Protein AF-A0AA37HZY3-F1 (afdb_monomer_lite)

Radius of gyration: 32.14 Å; chains: 1; bounding box: 74×71×84 Å

Organism: Xylanibacter ruminicola (NCBI:txid839)

InterPro domains:
  IPR011250 Outer membrane protein/outer membrane enzyme PagP, beta-barrel [SSF56925] (200-300)
  IPR032531 Protein of unknown function DUF4956 [PF16316] (21-203)

Structure (mmCIF, N/CA/C/O backbone):
data_AF-A0AA37HZY3-F1
#
_entry.id   AF-A0AA37HZY3-F1
#
loop_
_atom_site.group_PDB
_atom_site.id
_atom_site.type_symbol
_atom_site.label_atom_id
_atom_site.label_alt_id
_atom_site.label_comp_id
_atom_site.label_asym_id
_atom_site.label_entity_id
_atom_site.label_seq_id
_atom_site.pdbx_PDB_ins_code
_atom_site.Cartn_x
_atom_site.Cartn_y
_atom_site.Cartn_z
_atom_site.occupancy
_atom_site.B_iso_or_equiv
_atom_site.auth_seq_id
_atom_site.auth_comp_id
_atom_site.auth_asym_id
_atom_site.auth_atom_id
_atom_site.pdbx_PDB_model_num
ATOM 1 N N . MET A 1 1 ? 13.386 16.413 -39.314 1.00 50.47 1 MET A N 1
ATOM 2 C CA . MET A 1 1 ? 12.525 15.677 -38.355 1.00 50.47 1 MET A CA 1
ATOM 3 C C . MET A 1 1 ? 13.268 14.494 -37.703 1.00 50.47 1 MET A C 1
ATOM 5 O O . MET A 1 1 ? 12.618 13.625 -37.144 1.00 50.47 1 MET A O 1
ATOM 9 N N . GLN A 1 2 ? 14.612 14.456 -37.753 1.00 49.81 2 GLN A N 1
ATOM 10 C CA . GLN A 1 2 ? 15.445 13.393 -37.159 1.00 49.81 2 GLN A CA 1
ATOM 11 C C . GLN A 1 2 ? 16.100 13.798 -35.819 1.00 49.81 2 GLN A C 1
ATOM 13 O O . GLN A 1 2 ? 16.696 12.948 -35.179 1.00 49.81 2 GLN A O 1
ATOM 18 N N . ASP A 1 3 ? 15.903 15.036 -35.341 1.00 53.28 3 ASP A N 1
ATOM 19 C CA . ASP A 1 3 ? 16.517 15.550 -34.097 1.00 53.28 3 ASP A CA 1
ATOM 20 C C . ASP A 1 3 ? 15.555 15.634 -32.894 1.00 53.28 3 ASP A C 1
ATOM 22 O O . ASP A 1 3 ? 15.841 16.313 -31.912 1.00 53.28 3 ASP A O 1
ATOM 26 N N . ILE A 1 4 ? 14.383 14.988 -32.954 1.00 64.75 4 ILE A N 1
ATOM 27 C CA . ILE A 1 4 ? 13.398 15.035 -31.850 1.00 64.75 4 ILE A CA 1
ATOM 28 C C . ILE A 1 4 ? 13.642 13.913 -30.822 1.00 64.75 4 ILE A C 1
ATOM 30 O O . ILE A 1 4 ? 13.326 14.079 -29.647 1.00 64.75 4 ILE A O 1
ATOM 34 N N . PHE A 1 5 ? 14.237 12.788 -31.233 1.00 60.97 5 PHE A N 1
ATOM 35 C CA . PHE A 1 5 ? 14.472 11.625 -30.371 1.00 60.97 5 PHE A CA 1
ATOM 36 C C . PHE A 1 5 ? 15.946 11.222 -30.393 1.00 60.97 5 PHE A C 1
ATOM 38 O O . PHE A 1 5 ? 16.569 11.197 -31.451 1.00 60.97 5 PHE A O 1
ATOM 45 N N . SER A 1 6 ? 16.510 10.902 -29.224 1.00 64.19 6 SER A N 1
ATOM 46 C CA . SER A 1 6 ? 17.898 10.444 -29.124 1.00 64.19 6 SER A CA 1
ATOM 47 C C . SER A 1 6 ? 18.065 9.066 -29.776 1.00 64.19 6 SER A C 1
ATOM 49 O O . SER A 1 6 ? 17.166 8.227 -29.718 1.00 64.19 6 SER A O 1
ATOM 51 N N . ASN A 1 7 ? 19.247 8.792 -30.338 1.00 60.19 7 ASN A N 1
ATOM 52 C CA . ASN A 1 7 ? 19.568 7.505 -30.976 1.00 60.19 7 ASN A CA 1
ATOM 53 C C . ASN A 1 7 ? 19.460 6.286 -30.026 1.00 60.19 7 ASN A C 1
ATOM 55 O O . ASN A 1 7 ? 19.464 5.152 -30.493 1.00 60.19 7 ASN A O 1
ATOM 59 N N . GLY A 1 8 ? 19.330 6.503 -28.710 1.00 70.00 8 GLY A N 1
ATOM 60 C CA . GLY A 1 8 ? 19.092 5.464 -27.697 1.00 70.00 8 GLY A CA 1
ATOM 61 C C . GLY A 1 8 ? 17.630 5.307 -27.256 1.00 70.00 8 GLY A C 1
ATOM 62 O O . GLY A 1 8 ? 17.310 4.356 -26.549 1.00 70.00 8 GLY A O 1
ATOM 63 N N . PHE A 1 9 ? 16.724 6.196 -27.682 1.00 78.31 9 PHE A N 1
ATOM 64 C CA . PHE A 1 9 ? 15.327 6.189 -27.233 1.00 78.31 9 PHE A CA 1
ATOM 65 C C . PHE A 1 9 ? 14.561 4.932 -27.675 1.00 78.31 9 PHE A C 1
ATOM 67 O O . PHE A 1 9 ? 13.690 4.449 -26.954 1.00 78.31 9 PHE A O 1
ATOM 74 N N . GLY A 1 10 ? 14.910 4.365 -28.836 1.00 80.25 10 GLY A N 1
ATOM 75 C CA . GLY A 1 10 ? 14.310 3.121 -29.329 1.00 80.25 10 GLY A CA 1
ATOM 76 C C . GLY A 1 10 ? 14.609 1.908 -28.440 1.00 80.25 10 GLY A C 1
ATOM 77 O O . GLY A 1 10 ? 13.715 1.108 -28.173 1.00 80.25 10 GLY A O 1
ATOM 78 N N . ASP A 1 11 ? 15.836 1.801 -27.925 1.00 79.81 11 ASP A N 1
ATOM 79 C CA . ASP A 1 11 ? 16.241 0.732 -27.001 1.00 79.81 11 ASP A CA 1
ATOM 80 C C . ASP A 1 11 ? 15.535 0.883 -25.642 1.00 79.81 11 ASP A C 1
ATOM 82 O O . ASP A 1 11 ? 15.025 -0.085 -25.079 1.00 79.81 11 ASP A O 1
ATOM 86 N N . THR A 1 12 ? 15.382 2.119 -25.158 1.00 84.31 12 THR A N 1
ATOM 87 C CA . THR A 1 12 ? 14.559 2.417 -23.976 1.00 84.31 12 THR A CA 1
ATOM 88 C C . THR A 1 12 ? 13.097 2.011 -24.182 1.00 84.31 12 THR A C 1
ATOM 90 O O . THR A 1 12 ? 12.522 1.338 -23.332 1.00 84.31 12 THR A O 1
ATOM 93 N N . LEU A 1 13 ? 12.488 2.357 -25.319 1.00 87.38 13 LEU A N 1
ATOM 94 C CA . LEU A 1 13 ? 11.106 1.975 -25.635 1.00 87.38 13 LEU A CA 1
ATOM 95 C C . LEU A 1 13 ? 10.916 0.457 -25.696 1.00 87.38 13 LEU A C 1
ATOM 97 O O . LEU A 1 13 ? 9.903 -0.051 -25.214 1.00 87.38 13 LEU A O 1
ATOM 101 N N . LEU A 1 14 ? 11.890 -0.273 -26.243 1.00 87.44 14 LEU A N 1
ATOM 102 C CA . LEU A 1 14 ? 11.867 -1.733 -26.251 1.00 87.44 14 LEU A CA 1
ATOM 103 C C . LEU A 1 14 ? 11.898 -2.294 -24.821 1.00 87.44 14 LEU A C 1
ATOM 105 O O . LEU A 1 14 ? 11.070 -3.133 -24.468 1.00 87.44 14 LEU A O 1
ATOM 109 N N . ARG A 1 15 ? 12.799 -1.797 -23.968 1.00 88.06 15 ARG A N 1
ATOM 110 C CA . ARG A 1 15 ? 12.897 -2.209 -22.553 1.00 88.06 15 ARG A CA 1
ATOM 111 C C . ARG A 1 15 ? 11.645 -1.863 -21.762 1.00 88.06 15 ARG A C 1
ATOM 113 O O . ARG A 1 15 ? 11.226 -2.658 -20.922 1.00 88.06 15 ARG A O 1
ATOM 120 N N . PHE A 1 16 ? 11.050 -0.707 -22.044 1.00 92.50 16 PHE A N 1
ATOM 121 C CA . PHE A 1 16 ? 9.771 -0.285 -21.490 1.00 92.50 16 PHE A CA 1
ATOM 122 C C . PHE A 1 16 ? 8.653 -1.251 -21.886 1.00 92.50 16 PHE A C 1
ATOM 124 O O . PHE A 1 16 ? 7.914 -1.711 -21.021 1.00 92.50 16 PHE A O 1
ATOM 131 N N . ALA A 1 17 ? 8.559 -1.617 -23.167 1.00 92.62 17 ALA A N 1
ATOM 132 C CA . ALA A 1 17 ? 7.562 -2.572 -23.638 1.00 92.62 17 ALA A CA 1
ATOM 133 C C . ALA A 1 17 ? 7.718 -3.937 -22.949 1.00 92.62 17 ALA A C 1
ATOM 135 O O . ALA A 1 17 ? 6.730 -4.496 -22.479 1.00 92.62 17 ALA A O 1
ATOM 136 N N . ILE A 1 18 ? 8.952 -4.437 -22.814 1.00 91.94 18 ILE A N 1
ATOM 137 C CA . ILE A 1 18 ? 9.231 -5.686 -22.087 1.00 91.94 18 ILE A CA 1
ATOM 138 C C . ILE A 1 18 ? 8.844 -5.545 -20.608 1.00 91.94 18 ILE A C 1
ATOM 140 O O . ILE A 1 18 ? 8.129 -6.397 -20.092 1.00 91.94 18 ILE A O 1
ATOM 144 N N . CYS A 1 19 ? 9.231 -4.450 -19.947 1.00 94.12 19 CYS A N 1
ATOM 145 C CA . CYS A 1 19 ? 8.887 -4.175 -18.548 1.00 94.12 19 CYS A CA 1
ATOM 146 C C . CYS A 1 19 ? 7.369 -4.191 -18.325 1.00 94.12 19 CYS A C 1
ATOM 148 O O . CYS A 1 19 ? 6.870 -4.839 -17.406 1.00 94.12 19 CYS A O 1
ATOM 150 N N . VAL A 1 20 ? 6.619 -3.489 -19.178 1.00 95.12 20 VAL A N 1
ATOM 151 C CA . VAL A 1 20 ? 5.155 -3.433 -19.104 1.00 95.12 20 VAL A CA 1
ATOM 152 C C . VAL A 1 20 ? 4.549 -4.810 -19.351 1.00 95.12 20 VAL A C 1
ATOM 154 O O . VAL A 1 20 ? 3.643 -5.191 -18.619 1.00 95.12 20 VAL A O 1
ATOM 157 N N . LEU A 1 21 ? 5.050 -5.575 -20.325 1.00 94.94 21 LEU A N 1
ATOM 158 C CA . LEU A 1 21 ? 4.571 -6.931 -20.604 1.00 94.94 21 LEU A CA 1
ATOM 159 C C . LEU A 1 21 ? 4.821 -7.889 -19.436 1.00 94.94 21 LEU A C 1
ATOM 161 O O . LEU A 1 21 ? 3.929 -8.656 -19.076 1.00 94.94 21 LEU A O 1
ATOM 165 N N . VAL A 1 22 ? 6.003 -7.837 -18.824 1.00 94.12 22 VAL A N 1
ATOM 166 C CA . VAL A 1 22 ? 6.360 -8.694 -17.687 1.00 94.12 22 VAL A CA 1
ATOM 167 C C . VAL A 1 22 ? 5.557 -8.315 -16.450 1.00 94.12 22 VAL A C 1
ATOM 169 O O . VAL A 1 22 ? 4.946 -9.185 -15.832 1.00 94.12 22 VAL A O 1
ATOM 172 N N . ASN A 1 23 ? 5.474 -7.026 -16.115 1.00 94.38 23 ASN A N 1
ATOM 173 C CA . ASN A 1 23 ? 4.657 -6.578 -14.989 1.00 94.38 23 ASN A CA 1
ATOM 174 C C . ASN A 1 23 ? 3.174 -6.868 -15.227 1.00 94.38 23 ASN A C 1
ATOM 176 O O . ASN A 1 23 ? 2.490 -7.323 -14.313 1.00 94.38 23 ASN A O 1
ATOM 180 N N . TRP A 1 24 ? 2.685 -6.717 -16.459 1.00 94.62 24 TRP A N 1
ATOM 181 C CA . TRP A 1 24 ? 1.342 -7.150 -16.831 1.00 94.62 24 TRP A CA 1
ATOM 182 C C . TRP A 1 24 ? 1.159 -8.655 -16.619 1.00 94.62 24 TRP A C 1
ATOM 184 O O . TRP A 1 24 ? 0.164 -9.057 -16.023 1.00 94.62 24 TRP A O 1
ATOM 194 N N . ALA A 1 25 ? 2.117 -9.490 -17.027 1.00 92.94 25 ALA A N 1
ATOM 195 C CA . ALA A 1 25 ? 2.048 -10.935 -16.830 1.00 92.94 25 ALA A CA 1
ATOM 196 C C . ALA A 1 25 ? 2.046 -11.313 -15.339 1.00 92.94 25 ALA A C 1
ATOM 198 O O . ALA A 1 25 ? 1.220 -12.122 -14.915 1.00 92.94 25 ALA A O 1
ATOM 199 N N . ILE A 1 26 ? 2.905 -10.692 -14.524 1.00 91.62 26 ILE A N 1
ATOM 200 C CA . ILE A 1 26 ? 2.942 -10.896 -13.069 1.00 91.62 26 ILE A CA 1
ATOM 201 C C . ILE A 1 26 ? 1.600 -10.499 -12.449 1.00 91.62 26 ILE A C 1
ATOM 203 O O . ILE A 1 26 ? 0.985 -11.277 -11.715 1.00 91.62 26 ILE A O 1
ATOM 207 N N . VAL A 1 27 ? 1.104 -9.304 -12.763 1.00 91.06 27 VAL A N 1
ATOM 208 C CA . VAL A 1 27 ? -0.118 -8.781 -12.152 1.00 91.06 27 VAL A CA 1
ATOM 209 C C . VAL A 1 27 ? -1.358 -9.541 -12.649 1.00 91.06 27 VAL A C 1
ATOM 211 O O . VAL A 1 27 ? -2.268 -9.819 -11.872 1.00 91.06 27 VAL A O 1
ATOM 214 N N . HIS A 1 28 ? -1.411 -9.938 -13.917 1.00 89.50 28 HIS A N 1
ATOM 215 C CA . HIS A 1 28 ? -2.564 -10.629 -14.493 1.00 89.50 28 HIS A CA 1
ATOM 216 C C . HIS A 1 28 ? -2.601 -12.122 -14.137 1.00 89.50 28 HIS A C 1
ATOM 218 O O . HIS A 1 28 ? -3.628 -12.625 -13.677 1.00 89.50 28 HIS A O 1
ATOM 224 N N . PHE A 1 29 ? -1.492 -12.849 -14.301 1.00 87.94 29 PHE A N 1
ATOM 225 C CA . PHE A 1 29 ? -1.484 -14.302 -14.107 1.00 87.94 29 PHE A CA 1
ATOM 226 C C . PHE A 1 29 ? -1.247 -14.732 -12.660 1.00 87.94 29 PHE A C 1
ATOM 228 O O . PHE A 1 29 ? -1.811 -15.749 -12.245 1.00 87.94 29 PHE A O 1
ATOM 235 N N . LEU A 1 30 ? -0.438 -13.990 -11.895 1.00 84.94 30 LEU A N 1
ATOM 236 C CA . LEU A 1 30 ? -0.123 -14.344 -10.508 1.00 84.94 30 LEU A CA 1
ATOM 237 C C . LEU A 1 30 ? -1.059 -13.617 -9.538 1.00 84.94 30 LEU A C 1
ATOM 239 O O . LEU A 1 30 ? -1.803 -14.266 -8.801 1.00 84.94 30 LEU A O 1
ATOM 243 N N . TYR A 1 31 ? -1.103 -12.283 -9.597 1.00 83.56 31 TYR A N 1
ATOM 244 C CA . TYR A 1 31 ? -1.897 -11.495 -8.650 1.00 83.56 31 TYR A CA 1
ATOM 245 C C . TYR A 1 31 ? -3.414 -11.614 -8.891 1.00 83.56 31 TYR A C 1
ATOM 247 O O . TYR A 1 31 ? -4.156 -12.039 -7.997 1.00 83.56 31 TYR A O 1
ATOM 255 N N . PHE A 1 32 ? -3.900 -11.273 -10.090 1.00 80.31 32 PHE A N 1
ATOM 256 C CA . PHE A 1 32 ? -5.338 -11.127 -10.356 1.00 80.31 32 PHE A CA 1
ATOM 257 C C . PHE A 1 32 ? -6.099 -12.451 -10.242 1.00 80.31 32 PHE A C 1
ATOM 259 O O . PHE A 1 32 ? -7.186 -12.492 -9.665 1.00 80.31 32 PHE A O 1
ATOM 266 N N . LYS A 1 33 ? -5.484 -13.558 -10.678 1.00 76.06 33 LYS A N 1
ATOM 267 C CA . LYS A 1 33 ? -6.049 -14.912 -10.556 1.00 76.06 33 LYS A CA 1
ATOM 268 C C . LYS A 1 33 ? -6.442 -15.278 -9.118 1.00 76.06 33 LYS A C 1
ATOM 270 O O . LYS A 1 33 ? -7.351 -16.084 -8.924 1.00 76.06 33 LYS A O 1
ATOM 275 N N . LYS A 1 34 ? -5.756 -14.716 -8.118 1.00 69.50 34 LYS A N 1
ATOM 276 C CA . LYS A 1 34 ? -5.884 -15.103 -6.706 1.00 69.50 34 LYS A CA 1
ATOM 277 C C . LYS A 1 34 ? -6.523 -14.021 -5.841 1.00 69.50 34 LYS A C 1
ATOM 279 O O . LYS A 1 34 ? -7.249 -14.356 -4.913 1.00 69.50 34 LYS A O 1
ATOM 284 N N . SER A 1 35 ? -6.227 -12.749 -6.116 1.00 67.69 35 SER A N 1
ATOM 285 C CA . SER A 1 35 ? -6.716 -11.628 -5.311 1.00 67.69 35 SER A CA 1
ATOM 286 C C . SER A 1 35 ? -8.072 -11.102 -5.766 1.00 67.69 35 SER A C 1
ATOM 288 O O . SER A 1 35 ? -8.757 -10.547 -4.923 1.00 67.69 35 SER A O 1
ATOM 290 N N . LYS A 1 36 ? -8.431 -11.231 -7.056 1.00 65.81 36 LYS A N 1
ATOM 291 C CA . LYS A 1 36 ? -9.662 -10.716 -7.709 1.00 65.81 36 LYS A CA 1
ATOM 292 C C . LYS A 1 36 ? -9.993 -9.217 -7.547 1.00 65.81 36 LYS A C 1
ATOM 294 O O . LYS A 1 36 ? -10.806 -8.709 -8.311 1.00 65.81 36 LYS A O 1
ATOM 299 N N . ARG A 1 37 ? -9.302 -8.481 -6.675 1.00 68.62 37 ARG A N 1
ATOM 300 C CA . ARG A 1 37 ? -9.439 -7.030 -6.485 1.00 68.62 37 ARG A CA 1
ATOM 301 C C . ARG A 1 37 ? -8.880 -6.248 -7.676 1.00 68.62 37 ARG A C 1
ATOM 303 O O . ARG A 1 37 ? -7.686 -6.318 -7.975 1.00 68.62 37 ARG A O 1
ATOM 310 N N . GLN A 1 38 ? -9.740 -5.479 -8.342 1.00 73.38 38 GLN A N 1
ATOM 311 C CA . GLN A 1 38 ? -9.384 -4.698 -9.533 1.00 73.38 38 GLN A CA 1
ATOM 312 C C . GLN A 1 38 ? -8.631 -3.396 -9.206 1.00 73.38 38 GLN A C 1
ATOM 314 O O . GLN A 1 38 ? -7.786 -2.971 -9.994 1.00 73.38 38 GLN A O 1
ATOM 319 N N . ASP A 1 39 ? -8.853 -2.803 -8.031 1.00 75.12 39 ASP A N 1
ATOM 320 C CA . ASP A 1 39 ? -8.268 -1.502 -7.655 1.00 75.12 39 ASP A CA 1
ATOM 321 C C . ASP A 1 39 ? -6.729 -1.517 -7.646 1.00 75.12 39 ASP A C 1
ATOM 323 O O . ASP A 1 39 ? -6.054 -0.594 -8.121 1.00 75.12 39 ASP A O 1
ATOM 327 N N . PHE A 1 40 ? -6.147 -2.613 -7.158 1.00 82.94 40 PHE A N 1
ATOM 328 C CA . PHE A 1 40 ? -4.696 -2.796 -7.114 1.00 82.94 40 PHE A CA 1
ATOM 329 C C . PHE A 1 40 ? -4.100 -3.150 -8.472 1.00 82.94 40 PHE A C 1
ATOM 331 O O . PHE A 1 40 ? -2.961 -2.777 -8.738 1.00 82.94 40 PHE A O 1
ATOM 338 N N . TYR A 1 41 ? -4.867 -3.799 -9.354 1.00 87.81 41 TYR A N 1
ATOM 339 C CA . TYR A 1 41 ? -4.421 -4.100 -10.715 1.00 87.81 41 TYR A CA 1
ATOM 340 C C . TYR A 1 41 ? -4.067 -2.810 -11.462 1.00 87.81 41 TYR A C 1
ATOM 342 O O . TYR A 1 41 ? -2.961 -2.668 -11.987 1.00 87.81 41 TYR A O 1
ATOM 350 N N . PHE A 1 42 ? -4.990 -1.842 -11.452 1.00 88.12 42 PHE A N 1
ATOM 351 C CA . PHE A 1 42 ? -4.774 -0.529 -12.058 1.00 88.12 42 PHE A CA 1
ATOM 352 C C . PHE A 1 42 ? -3.586 0.191 -11.413 1.00 88.12 42 PHE A C 1
ATOM 354 O O . PHE A 1 42 ? -2.682 0.660 -12.105 1.00 88.12 42 PHE A O 1
ATOM 361 N N . THR A 1 43 ? -3.557 0.211 -10.079 1.00 89.25 43 THR A N 1
ATOM 362 C CA . THR A 1 43 ? -2.516 0.890 -9.304 1.00 89.25 43 THR A CA 1
ATOM 363 C C . THR A 1 43 ? -1.117 0.358 -9.630 1.00 89.25 43 THR A C 1
ATOM 365 O O . THR A 1 43 ? -0.212 1.147 -9.892 1.00 89.25 43 THR A O 1
ATOM 368 N N . PHE A 1 44 ? -0.922 -0.963 -9.675 1.00 91.19 44 PHE A N 1
ATOM 369 C CA . PHE A 1 44 ? 0.388 -1.561 -9.957 1.00 91.19 44 PHE A CA 1
ATOM 370 C C . PHE A 1 44 ? 0.880 -1.242 -11.370 1.00 91.19 44 PHE A C 1
ATOM 372 O O . PHE A 1 44 ? 2.043 -0.876 -11.542 1.00 91.19 44 PHE A O 1
ATOM 379 N N . MET A 1 45 ? -0.002 -1.311 -12.369 1.00 94.19 45 MET A N 1
ATOM 380 C CA . MET A 1 45 ? 0.366 -1.012 -13.754 1.00 94.19 45 MET A CA 1
ATOM 381 C C . MET A 1 45 ? 0.731 0.464 -13.949 1.00 94.19 45 MET A C 1
ATOM 383 O O . MET A 1 45 ? 1.755 0.766 -14.560 1.00 94.19 45 MET A O 1
ATOM 387 N N . VAL A 1 46 ? -0.056 1.390 -13.393 1.00 93.88 46 VAL A N 1
ATOM 388 C CA . VAL A 1 46 ? 0.224 2.832 -13.508 1.00 93.88 46 VAL A CA 1
ATOM 389 C C . VAL A 1 46 ? 1.504 3.210 -12.764 1.00 93.8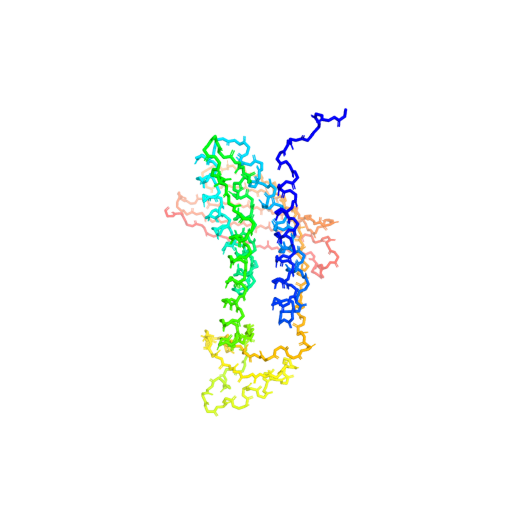8 46 VAL A C 1
ATOM 391 O O . VAL A 1 46 ? 2.321 3.959 -13.300 1.00 93.88 46 VAL A O 1
ATOM 394 N N . ILE A 1 47 ? 1.724 2.660 -11.565 1.00 92.00 47 ILE A N 1
ATOM 395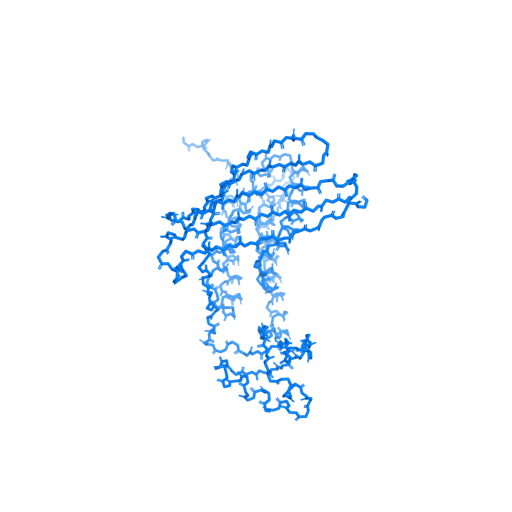 C CA . ILE A 1 47 ? 2.958 2.897 -10.805 1.00 92.00 47 ILE A CA 1
ATOM 396 C C . ILE A 1 47 ? 4.178 2.354 -11.554 1.00 92.00 47 ILE A C 1
ATOM 398 O O . ILE A 1 47 ? 5.196 3.042 -11.601 1.00 92.00 47 ILE A O 1
ATOM 402 N N . SER A 1 48 ? 4.084 1.172 -12.174 1.00 94.12 48 SER A N 1
ATOM 403 C CA . SER A 1 48 ? 5.171 0.619 -12.991 1.00 94.12 48 SER A CA 1
ATOM 404 C C . SER A 1 48 ? 5.612 1.592 -14.083 1.00 94.12 48 SER A C 1
ATOM 406 O O . SER A 1 48 ? 6.795 1.916 -14.192 1.00 94.12 48 SER A O 1
ATOM 408 N N . VAL A 1 49 ? 4.646 2.108 -14.848 1.00 94.75 49 VAL A N 1
ATOM 409 C CA . VAL A 1 49 ? 4.904 3.055 -15.936 1.00 94.75 49 VAL A CA 1
ATOM 410 C C . VAL A 1 49 ? 5.498 4.357 -15.397 1.00 94.75 49 VAL A C 1
ATOM 412 O O . VAL A 1 49 ? 6.500 4.842 -15.922 1.00 94.75 49 VAL A O 1
ATOM 415 N N . ALA A 1 50 ? 4.920 4.908 -14.326 1.00 93.38 50 ALA A N 1
ATOM 416 C CA . ALA A 1 50 ? 5.383 6.155 -13.727 1.00 93.38 50 ALA A CA 1
ATOM 417 C C . ALA A 1 50 ? 6.823 6.050 -13.201 1.00 93.38 50 ALA A C 1
ATOM 419 O O . ALA A 1 50 ? 7.636 6.937 -13.455 1.00 93.38 50 ALA A O 1
ATOM 420 N N . ILE A 1 51 ? 7.158 4.961 -12.503 1.00 91.56 51 ILE A N 1
ATOM 421 C CA . ILE A 1 51 ? 8.500 4.759 -11.946 1.00 91.56 51 ILE A CA 1
ATOM 422 C C . ILE A 1 51 ? 9.522 4.508 -13.042 1.00 91.56 51 ILE A C 1
ATOM 424 O O . ILE A 1 51 ? 10.617 5.060 -12.962 1.00 91.56 51 ILE A O 1
ATOM 428 N N . TYR A 1 52 ? 9.173 3.736 -14.074 1.00 92.56 52 TYR A N 1
ATOM 429 C CA . TYR A 1 52 ? 10.070 3.524 -15.204 1.00 92.56 52 TYR A CA 1
ATOM 430 C C . TYR A 1 52 ? 10.507 4.862 -15.815 1.00 92.56 52 TYR A C 1
ATOM 432 O O . TYR A 1 52 ? 11.702 5.141 -15.921 1.00 92.56 52 TYR A O 1
ATOM 440 N N . PHE A 1 53 ? 9.547 5.730 -16.152 1.00 90.62 53 PHE A N 1
ATOM 441 C CA . PHE A 1 53 ? 9.859 7.031 -16.743 1.00 90.62 53 PHE A CA 1
ATOM 442 C C . PHE A 1 53 ? 10.538 7.987 -15.760 1.00 90.62 53 PHE A C 1
ATOM 444 O O . PHE A 1 53 ? 11.433 8.725 -16.166 1.00 90.62 53 PHE A O 1
ATOM 451 N N . LEU A 1 54 ? 10.173 7.956 -14.476 1.00 89.88 54 LEU A N 1
ATOM 452 C CA . LEU A 1 54 ? 10.849 8.744 -13.447 1.00 89.88 54 LEU A CA 1
ATOM 453 C C . LEU A 1 54 ? 12.340 8.390 -13.371 1.00 89.88 54 LEU A C 1
ATOM 455 O O . LEU A 1 54 ? 13.187 9.279 -13.416 1.00 89.88 54 LEU A O 1
ATOM 459 N N . VAL A 1 55 ? 12.666 7.099 -13.296 1.00 88.00 55 VAL A N 1
ATOM 460 C CA . VAL A 1 55 ? 14.053 6.622 -13.212 1.00 88.00 55 VAL A CA 1
ATOM 461 C C . VAL A 1 55 ? 14.802 6.880 -14.515 1.00 88.00 55 VAL A C 1
ATOM 463 O O . VAL A 1 55 ? 15.943 7.334 -14.467 1.00 88.00 55 VAL A O 1
ATOM 466 N N . TYR A 1 56 ? 14.159 6.673 -15.667 1.00 86.38 56 TYR A N 1
ATOM 467 C CA . TYR A 1 56 ? 14.734 7.006 -16.971 1.00 86.38 56 TYR A CA 1
ATOM 468 C C . TYR A 1 56 ? 15.130 8.490 -17.059 1.00 86.38 56 TYR A C 1
ATOM 470 O O . TYR A 1 56 ? 16.245 8.813 -17.466 1.00 86.38 56 TYR A O 1
ATOM 478 N N . LEU A 1 57 ? 14.258 9.400 -16.608 1.00 85.00 57 LEU A N 1
ATOM 479 C CA . LEU A 1 57 ? 14.561 10.833 -16.568 1.00 85.00 57 LEU A CA 1
ATOM 480 C C . LEU A 1 57 ? 15.699 11.152 -15.590 1.00 85.00 57 LEU A C 1
ATOM 482 O O . LEU A 1 57 ? 16.577 11.950 -15.913 1.00 85.00 57 LEU A O 1
ATOM 486 N N . MET A 1 58 ? 15.724 10.507 -14.420 1.00 84.06 58 MET A N 1
ATOM 487 C CA . MET A 1 58 ? 16.813 10.676 -13.452 1.00 84.06 58 MET A CA 1
ATOM 488 C C . MET A 1 58 ? 18.155 10.159 -13.981 1.00 84.06 58 MET A C 1
ATOM 490 O O . MET A 1 58 ? 19.193 10.747 -13.685 1.00 84.06 58 MET A O 1
ATOM 494 N N . MET A 1 59 ? 18.153 9.099 -14.791 1.00 78.00 59 MET A N 1
ATOM 495 C CA . MET A 1 59 ? 19.353 8.579 -15.448 1.00 78.00 59 MET A CA 1
ATOM 496 C C . MET A 1 59 ? 19.919 9.491 -16.537 1.00 78.00 59 MET A C 1
ATOM 498 O O . MET A 1 59 ? 21.093 9.354 -16.879 1.00 78.00 59 MET A O 1
ATOM 502 N N . GLY A 1 60 ? 19.126 10.432 -17.056 1.00 71.81 60 GLY A N 1
ATOM 503 C CA . GLY A 1 60 ? 19.623 11.506 -17.917 1.00 71.81 60 GLY A CA 1
ATOM 504 C C . GLY A 1 60 ? 20.536 12.506 -17.189 1.00 71.81 60 GLY A C 1
ATOM 505 O O . GLY A 1 60 ? 21.197 13.311 -17.841 1.00 71.81 60 GLY A O 1
ATOM 506 N N . MET A 1 61 ? 20.584 12.466 -15.852 1.00 70.44 61 MET A N 1
ATOM 507 C CA . MET A 1 61 ? 21.487 13.253 -15.004 1.00 70.44 61 MET A CA 1
ATOM 508 C C . MET A 1 61 ? 22.713 12.415 -14.573 1.00 70.44 61 MET A C 1
ATOM 510 O O . MET A 1 61 ? 22.899 11.283 -15.010 1.00 70.44 61 MET A O 1
ATOM 514 N N . ASP A 1 62 ? 23.568 12.946 -13.688 1.00 75.56 62 ASP A N 1
ATOM 515 C CA . ASP A 1 62 ? 24.711 12.213 -13.112 1.00 75.56 62 ASP A CA 1
ATOM 516 C C . ASP A 1 62 ? 24.298 10.837 -12.546 1.00 75.56 62 ASP A C 1
ATOM 518 O O . ASP A 1 62 ? 23.667 10.751 -11.485 1.00 75.56 62 ASP A O 1
ATOM 522 N N . ARG A 1 63 ? 24.734 9.749 -13.197 1.00 70.00 63 ARG A N 1
ATOM 523 C CA . ARG A 1 63 ? 24.366 8.364 -12.838 1.00 70.00 63 ARG A CA 1
ATOM 524 C C . ARG A 1 63 ? 24.644 8.013 -11.377 1.00 70.00 63 ARG A C 1
ATOM 526 O O . ARG A 1 63 ? 23.825 7.368 -10.730 1.00 70.00 63 ARG A O 1
ATOM 533 N N . GLY A 1 64 ? 25.769 8.479 -10.829 1.00 69.88 64 GLY A N 1
ATOM 534 C CA . GLY A 1 64 ? 26.125 8.235 -9.427 1.00 69.88 64 GLY A CA 1
ATOM 535 C C . GLY A 1 64 ? 25.132 8.855 -8.436 1.00 69.88 64 GLY A C 1
ATOM 536 O O . GLY A 1 64 ? 24.799 8.241 -7.424 1.00 69.88 64 GLY A O 1
ATOM 537 N N . LYS A 1 65 ? 24.599 10.042 -8.753 1.00 73.81 65 LYS A N 1
ATOM 538 C CA . LYS A 1 65 ? 23.591 10.726 -7.928 1.00 73.81 65 LYS A CA 1
ATOM 539 C C . LYS A 1 65 ? 22.202 10.122 -8.136 1.00 73.81 65 LYS A C 1
ATOM 541 O O . LYS A 1 65 ? 21.447 10.008 -7.173 1.00 73.81 65 LYS A O 1
ATOM 546 N N . ALA A 1 66 ? 21.888 9.692 -9.359 1.00 76.06 66 ALA A N 1
ATOM 547 C CA . ALA A 1 66 ? 20.625 9.036 -9.685 1.00 76.06 66 ALA A CA 1
ATOM 548 C C . ALA A 1 66 ? 20.447 7.726 -8.902 1.00 76.06 66 ALA A C 1
ATOM 550 O O . ALA A 1 66 ? 19.424 7.553 -8.244 1.00 76.06 66 ALA A O 1
ATOM 551 N N . THR A 1 67 ? 21.459 6.851 -8.874 1.00 77.38 67 THR A N 1
ATOM 552 C CA . THR A 1 67 ? 21.397 5.578 -8.129 1.00 77.38 67 THR A CA 1
ATOM 553 C C . THR A 1 67 ? 21.192 5.794 -6.627 1.00 77.38 67 THR A C 1
ATOM 555 O O . THR A 1 67 ? 20.365 5.118 -6.012 1.00 77.38 67 THR A O 1
ATOM 558 N N . MET A 1 68 ? 21.880 6.779 -6.031 1.00 79.44 68 MET A N 1
ATOM 559 C CA . MET A 1 68 ? 21.645 7.157 -4.630 1.00 79.44 68 MET A CA 1
ATOM 560 C C . MET A 1 68 ? 20.229 7.710 -4.412 1.00 79.44 68 MET A C 1
ATOM 562 O O . MET A 1 68 ? 19.576 7.352 -3.432 1.00 79.44 68 MET A O 1
ATOM 566 N N . GLY A 1 69 ? 19.733 8.543 -5.333 1.00 80.38 69 GLY A N 1
ATOM 567 C CA . GLY A 1 69 ? 18.386 9.114 -5.281 1.00 80.38 69 GLY A CA 1
ATOM 568 C C . GLY A 1 69 ? 17.280 8.061 -5.369 1.00 80.38 69 GLY A C 1
ATOM 569 O O . GLY A 1 69 ? 16.325 8.119 -4.597 1.00 80.38 69 GLY A O 1
ATOM 570 N N . VAL A 1 70 ? 17.432 7.060 -6.241 1.00 83.25 70 VAL A N 1
ATOM 571 C CA . VAL A 1 70 ? 16.488 5.937 -6.365 1.00 83.25 70 VAL A CA 1
ATOM 572 C C . VAL A 1 70 ? 16.464 5.102 -5.084 1.00 83.25 70 VAL A C 1
ATOM 574 O O . VAL A 1 70 ? 15.386 4.819 -4.563 1.00 83.25 70 VAL A O 1
ATOM 577 N N . GLY A 1 71 ? 17.633 4.766 -4.525 1.00 81.50 71 GLY A N 1
ATOM 578 C CA . GLY A 1 71 ? 17.722 4.033 -3.259 1.00 81.50 71 GLY A CA 1
ATOM 579 C C . GLY A 1 71 ? 17.026 4.767 -2.108 1.00 81.50 71 GLY A C 1
ATOM 580 O O . GLY A 1 71 ? 16.179 4.188 -1.427 1.00 81.50 71 GLY A O 1
ATOM 581 N N . LEU A 1 72 ? 17.314 6.061 -1.931 1.00 81.50 72 LEU A N 1
ATOM 582 C CA . LEU A 1 72 ? 16.668 6.904 -0.916 1.00 81.50 72 LEU A CA 1
ATOM 583 C C . LEU A 1 72 ? 15.154 7.043 -1.143 1.00 81.50 72 LEU A C 1
ATOM 585 O O . LEU A 1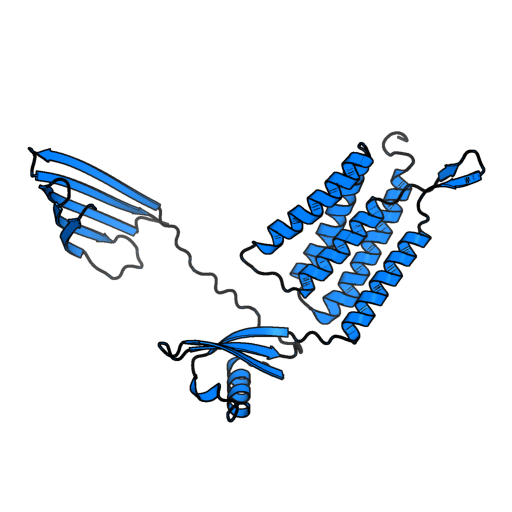 72 ? 14.380 6.974 -0.187 1.00 81.50 72 LEU A O 1
ATOM 589 N N . GLY A 1 73 ? 14.724 7.198 -2.398 1.00 81.50 73 GLY A N 1
ATOM 590 C CA . GLY A 1 73 ? 13.314 7.303 -2.772 1.00 81.50 73 GLY A CA 1
ATOM 591 C C . GLY A 1 73 ? 12.517 6.046 -2.427 1.00 81.50 73 GLY A C 1
ATOM 592 O O . GLY A 1 73 ? 11.435 6.150 -1.849 1.00 81.50 73 GLY A O 1
ATOM 593 N N . LEU A 1 74 ? 13.074 4.859 -2.690 1.00 83.06 74 LEU A N 1
ATOM 594 C CA . LEU A 1 74 ? 12.451 3.585 -2.325 1.00 83.06 74 LEU A CA 1
ATOM 595 C C . LEU A 1 74 ? 12.248 3.477 -0.806 1.00 83.06 74 LEU A C 1
ATOM 597 O O . LEU A 1 74 ? 11.133 3.208 -0.362 1.00 83.06 74 LEU A O 1
ATOM 601 N N . PHE A 1 75 ? 13.267 3.784 0.006 1.00 79.19 75 PHE A N 1
ATOM 602 C CA . PHE A 1 75 ? 13.126 3.797 1.471 1.00 79.19 75 PHE A CA 1
ATOM 603 C C . PHE A 1 75 ? 12.090 4.820 1.968 1.00 79.19 75 PHE A C 1
ATOM 605 O O . PHE A 1 75 ? 11.338 4.535 2.907 1.00 79.19 75 PHE A O 1
ATOM 612 N N . GLY A 1 76 ? 12.009 5.990 1.327 1.00 81.31 76 GLY A N 1
ATOM 613 C CA . GLY A 1 76 ? 11.007 7.012 1.632 1.00 81.31 76 GLY A CA 1
ATOM 614 C C . GLY A 1 76 ? 9.578 6.545 1.344 1.00 81.31 76 GLY A C 1
ATOM 615 O O . GLY A 1 76 ? 8.701 6.679 2.200 1.00 81.31 76 GLY A O 1
ATOM 616 N N . ILE A 1 77 ? 9.353 5.923 0.182 1.00 82.44 77 ILE A N 1
ATOM 617 C CA . ILE A 1 77 ? 8.045 5.380 -0.208 1.00 82.44 77 ILE A CA 1
ATOM 618 C C . ILE A 1 77 ? 7.598 4.295 0.785 1.00 82.44 77 ILE A C 1
ATOM 620 O O . ILE A 1 77 ? 6.463 4.343 1.258 1.00 82.44 77 ILE A O 1
ATOM 624 N N . PHE A 1 78 ? 8.481 3.378 1.202 1.00 74.94 78 PHE A N 1
ATOM 625 C CA . PHE A 1 78 ? 8.135 2.361 2.214 1.00 74.94 78 PHE A CA 1
ATOM 626 C C . PHE A 1 78 ? 7.836 2.949 3.589 1.00 74.94 78 PHE A C 1
ATOM 628 O O . PHE A 1 78 ? 6.935 2.469 4.280 1.00 74.94 78 PHE A O 1
ATOM 635 N N . SER A 1 79 ? 8.554 4.007 3.968 1.00 75.25 79 SER A N 1
ATOM 636 C CA . SER A 1 79 ? 8.293 4.716 5.219 1.00 75.25 79 SER A CA 1
ATOM 637 C C . SER A 1 79 ? 6.885 5.308 5.205 1.00 75.25 79 SER A C 1
ATOM 639 O O . SER A 1 79 ? 6.113 5.052 6.121 1.00 75.25 79 SER A O 1
ATOM 641 N N . ILE A 1 80 ? 6.500 6.008 4.133 1.00 78.12 80 ILE A N 1
ATOM 642 C CA . ILE A 1 80 ? 5.173 6.634 4.008 1.00 78.12 80 ILE A CA 1
ATOM 643 C C . ILE A 1 80 ? 4.057 5.584 3.905 1.00 78.12 80 ILE A C 1
ATOM 645 O O . ILE A 1 80 ? 3.029 5.714 4.572 1.00 78.12 80 ILE A O 1
ATOM 649 N N . MET A 1 81 ? 4.252 4.515 3.125 1.00 73.38 81 MET A N 1
ATOM 650 C CA . MET A 1 81 ? 3.234 3.473 2.929 1.00 73.38 81 MET A CA 1
ATOM 651 C C . MET A 1 81 ? 2.878 2.721 4.216 1.00 73.38 81 MET A C 1
ATOM 653 O O . MET A 1 81 ? 1.768 2.205 4.321 1.00 73.38 81 MET A O 1
ATOM 657 N N . ARG A 1 82 ? 3.763 2.682 5.218 1.00 69.50 82 ARG A N 1
ATOM 658 C CA . ARG A 1 82 ? 3.460 2.072 6.521 1.00 69.50 82 ARG A CA 1
ATOM 659 C C . ARG A 1 82 ? 2.514 2.918 7.384 1.00 69.50 82 ARG A C 1
ATOM 661 O O . ARG A 1 82 ? 1.856 2.364 8.259 1.00 69.50 82 ARG A O 1
ATOM 668 N N . TYR A 1 83 ? 2.441 4.230 7.157 1.00 62.25 83 TYR A N 1
ATOM 669 C CA . TYR A 1 83 ? 1.703 5.168 8.015 1.00 62.25 83 TYR A CA 1
ATOM 670 C C . TYR A 1 83 ? 0.352 5.624 7.441 1.00 62.25 83 TYR A C 1
ATOM 672 O O . TYR A 1 83 ? -0.298 6.481 8.042 1.00 62.25 83 TYR A O 1
ATOM 680 N N . ARG A 1 84 ? -0.104 5.068 6.307 1.00 77.31 84 ARG A N 1
ATOM 681 C CA . ARG A 1 84 ? -1.448 5.374 5.782 1.00 77.31 84 ARG A CA 1
ATOM 682 C C . ARG A 1 84 ? -2.544 4.731 6.637 1.00 77.31 84 ARG A C 1
ATOM 684 O O . ARG A 1 84 ? -2.372 3.644 7.178 1.00 77.31 84 ARG A O 1
ATOM 691 N N . THR A 1 85 ? -3.679 5.420 6.728 1.00 52.09 85 THR A N 1
ATOM 692 C CA . THR A 1 85 ? -4.850 5.064 7.550 1.00 52.09 85 THR A CA 1
ATOM 693 C C . THR A 1 85 ? -5.530 3.758 7.147 1.00 52.09 85 THR A C 1
ATOM 695 O O . THR A 1 85 ? -6.117 3.101 7.998 1.00 52.09 85 THR A O 1
ATOM 698 N N . ASP A 1 86 ? -5.433 3.374 5.876 1.00 62.28 86 ASP A N 1
ATOM 699 C CA . ASP A 1 86 ? -5.921 2.093 5.371 1.00 62.28 86 ASP A CA 1
ATOM 700 C C . ASP A 1 86 ? -4.733 1.162 5.096 1.00 62.28 86 ASP A C 1
ATOM 702 O O . ASP A 1 86 ? -3.945 1.398 4.173 1.00 62.28 86 ASP A O 1
ATOM 706 N N . SER A 1 87 ? -4.553 0.152 5.949 1.00 65.19 87 SER A N 1
ATOM 707 C CA . SER A 1 87 ? -3.409 -0.753 5.888 1.00 65.19 87 SER A CA 1
ATOM 708 C C . SER A 1 87 ? -3.545 -1.706 4.703 1.00 65.19 87 SER A C 1
ATOM 710 O O . SER A 1 87 ? -4.332 -2.650 4.757 1.00 65.19 87 SER A O 1
ATOM 712 N N . MET A 1 88 ? -2.738 -1.506 3.657 1.00 71.50 88 MET A N 1
ATOM 713 C CA . MET A 1 88 ? -2.686 -2.444 2.535 1.00 71.50 88 MET A CA 1
ATOM 714 C C . MET A 1 88 ? -2.250 -3.839 3.019 1.00 71.50 88 MET A C 1
ATOM 716 O O . MET A 1 88 ? -1.203 -3.952 3.672 1.00 71.50 88 MET A O 1
ATOM 720 N N . PRO A 1 89 ? -3.003 -4.906 2.693 1.00 76.19 89 PRO A N 1
ATOM 721 C CA . PRO A 1 89 ? -2.583 -6.283 2.884 1.00 76.19 89 PRO A CA 1
ATOM 722 C C . PRO A 1 89 ? -1.126 -6.535 2.479 1.00 76.19 89 PRO A C 1
ATOM 724 O O . PRO A 1 89 ? -0.660 -6.092 1.429 1.00 76.19 89 PRO A O 1
ATOM 727 N N . VAL A 1 90 ? -0.415 -7.328 3.288 1.00 78.00 90 VAL A N 1
ATOM 728 C CA . VAL A 1 90 ? 1.015 -7.639 3.080 1.00 78.00 90 VAL A CA 1
ATOM 729 C C . VAL A 1 90 ? 1.281 -8.182 1.671 1.00 78.00 90 VAL A C 1
ATOM 731 O O . VAL A 1 90 ? 2.280 -7.825 1.059 1.00 78.00 90 VAL A O 1
ATOM 734 N N . ARG A 1 91 ? 0.354 -8.978 1.117 1.00 79.81 91 ARG A N 1
ATOM 735 C CA . ARG A 1 91 ? 0.445 -9.499 -0.255 1.00 79.81 91 ARG A CA 1
ATOM 736 C C . ARG A 1 91 ? 0.523 -8.375 -1.293 1.00 79.81 91 ARG A C 1
ATOM 738 O O . ARG A 1 91 ? 1.391 -8.409 -2.157 1.00 79.81 91 ARG A O 1
ATOM 745 N N . GLU A 1 92 ? -0.365 -7.390 -1.213 1.00 84.38 92 GLU A N 1
ATOM 746 C CA . GLU A 1 92 ? -0.435 -6.279 -2.173 1.00 84.38 92 GLU A CA 1
ATOM 747 C C . GLU A 1 92 ? 0.814 -5.396 -2.081 1.00 84.38 92 GLU A C 1
ATOM 749 O O . GLU A 1 92 ? 1.376 -5.014 -3.104 1.00 84.38 92 GLU A O 1
ATOM 754 N N . MET A 1 93 ? 1.307 -5.159 -0.862 1.00 84.00 93 MET A N 1
ATOM 755 C CA . MET A 1 93 ? 2.583 -4.476 -0.622 1.00 84.00 93 MET A CA 1
ATOM 756 C C . MET A 1 93 ? 3.763 -5.201 -1.288 1.00 84.00 93 MET A C 1
ATOM 758 O O . MET A 1 93 ? 4.613 -4.555 -1.897 1.00 84.00 93 MET A O 1
ATOM 762 N N . THR A 1 94 ? 3.820 -6.536 -1.212 1.00 88.00 94 THR A N 1
ATOM 763 C CA . THR A 1 94 ? 4.893 -7.321 -1.846 1.00 88.00 94 THR A CA 1
ATOM 764 C C . THR A 1 94 ? 4.822 -7.276 -3.373 1.00 88.00 94 THR A C 1
ATOM 766 O O . THR A 1 94 ? 5.853 -7.111 -4.019 1.00 88.00 94 THR A O 1
ATOM 769 N N . TYR A 1 95 ? 3.630 -7.376 -3.967 1.00 89.81 95 TYR A N 1
ATOM 770 C CA . TYR A 1 95 ? 3.479 -7.257 -5.423 1.00 89.81 95 TYR A CA 1
ATOM 771 C C . TYR A 1 95 ? 3.855 -5.865 -5.927 1.00 89.81 95 TYR A C 1
ATOM 773 O O . TYR A 1 95 ? 4.585 -5.750 -6.911 1.00 89.81 95 TYR A O 1
ATOM 781 N N . LEU A 1 96 ? 3.426 -4.821 -5.214 1.00 88.62 96 LEU A N 1
ATOM 782 C CA . LEU A 1 96 ? 3.850 -3.456 -5.491 1.00 88.62 96 LEU A CA 1
ATOM 783 C C . LEU A 1 96 ? 5.379 -3.350 -5.458 1.00 88.62 96 LEU A C 1
ATOM 785 O O . LEU A 1 96 ? 5.969 -2.844 -6.403 1.00 88.62 96 LEU A O 1
ATOM 789 N N . PHE A 1 97 ? 6.026 -3.886 -4.420 1.00 89.12 97 PHE A N 1
ATOM 790 C CA . PHE A 1 97 ? 7.485 -3.892 -4.299 1.00 89.12 97 PHE A CA 1
ATOM 791 C C . PHE A 1 97 ? 8.171 -4.524 -5.516 1.00 89.12 97 PHE A C 1
ATOM 793 O O . PHE A 1 97 ? 9.061 -3.914 -6.103 1.00 89.12 97 PHE A O 1
ATOM 800 N N . VAL A 1 98 ? 7.735 -5.719 -5.922 1.00 92.06 98 VAL A N 1
ATOM 801 C CA . VAL A 1 98 ? 8.309 -6.430 -7.074 1.00 92.06 98 VAL A CA 1
ATOM 802 C C . VAL A 1 98 ? 8.170 -5.608 -8.352 1.00 92.06 98 VAL A C 1
ATOM 804 O O . VAL A 1 98 ? 9.153 -5.423 -9.065 1.00 92.06 98 VAL A O 1
ATOM 807 N N . VAL A 1 99 ? 6.976 -5.076 -8.623 1.00 93.38 99 VAL A N 1
ATOM 808 C CA . VAL A 1 99 ? 6.706 -4.276 -9.826 1.00 93.38 99 VAL A CA 1
ATOM 809 C C . VAL A 1 99 ? 7.569 -3.013 -9.855 1.00 93.38 99 VAL A C 1
ATOM 811 O O . VAL A 1 99 ? 8.124 -2.665 -10.899 1.00 93.38 99 VAL A O 1
ATOM 814 N N . ILE A 1 100 ? 7.733 -2.343 -8.710 1.00 92.12 100 ILE A N 1
ATOM 815 C CA . ILE A 1 100 ? 8.623 -1.187 -8.573 1.00 92.12 100 ILE A CA 1
ATOM 816 C C . ILE A 1 100 ? 10.071 -1.593 -8.878 1.00 92.12 100 ILE A C 1
ATOM 818 O O . ILE A 1 100 ? 10.718 -0.955 -9.705 1.00 92.12 100 ILE A O 1
ATOM 822 N N . CYS A 1 101 ? 10.573 -2.662 -8.255 1.00 91.12 101 CYS A N 1
ATOM 823 C CA . CYS A 1 101 ? 11.942 -3.132 -8.453 1.00 91.12 101 CYS A CA 1
ATOM 824 C C . CYS A 1 101 ? 12.227 -3.511 -9.909 1.00 91.12 101 CYS A C 1
ATOM 826 O O . CYS A 1 101 ? 13.241 -3.073 -10.446 1.00 91.12 101 CYS A O 1
ATOM 828 N N . LEU A 1 102 ? 11.335 -4.256 -10.569 1.00 93.06 102 LEU A N 1
ATOM 829 C CA . LEU A 1 102 ? 11.496 -4.613 -11.984 1.00 93.06 102 LEU A CA 1
ATOM 830 C C . LEU A 1 102 ? 11.473 -3.374 -12.887 1.00 93.06 102 LEU A C 1
ATOM 832 O O . LEU A 1 102 ? 12.308 -3.246 -13.781 1.00 93.06 102 LEU A O 1
ATOM 836 N N . SER A 1 103 ? 10.590 -2.412 -12.598 1.00 93.62 103 SER A N 1
ATOM 837 C CA . SER A 1 103 ? 10.531 -1.145 -13.340 1.00 93.62 103 SER A CA 1
ATOM 838 C C . SER A 1 103 ? 11.825 -0.340 -13.204 1.00 93.62 103 SER A C 1
ATOM 840 O O . SER A 1 103 ? 12.323 0.196 -14.191 1.00 93.62 103 SER A O 1
ATOM 842 N N . VAL A 1 104 ? 12.403 -0.296 -11.998 1.00 91.12 104 VAL A N 1
ATOM 843 C CA . VAL A 1 104 ? 13.704 0.337 -11.740 1.00 91.12 104 VAL A CA 1
ATOM 844 C C . VAL A 1 104 ? 14.819 -0.397 -12.486 1.00 91.12 104 VAL A C 1
ATOM 846 O O . VAL A 1 104 ? 15.597 0.252 -13.171 1.00 91.12 104 VAL A O 1
ATOM 849 N N . VAL A 1 105 ? 14.887 -1.731 -12.409 1.00 89.94 105 VAL A N 1
ATOM 850 C CA . VAL A 1 105 ? 15.921 -2.532 -13.091 1.00 89.94 105 VAL A CA 1
ATOM 851 C C . VAL A 1 105 ? 15.884 -2.309 -14.606 1.00 89.94 105 VAL A C 1
ATOM 853 O O . VAL A 1 105 ? 16.924 -2.056 -15.209 1.00 89.94 105 VAL A O 1
ATOM 856 N N . HIS A 1 106 ? 14.696 -2.313 -15.218 1.00 90.56 106 HIS A N 1
ATOM 857 C CA . HIS A 1 106 ? 14.549 -2.063 -16.655 1.00 90.56 106 HIS A CA 1
ATOM 858 C C . HIS A 1 106 ? 14.890 -0.624 -17.053 1.00 90.56 106 HIS A C 1
ATOM 860 O O . HIS A 1 106 ? 15.417 -0.404 -18.144 1.00 90.56 106 HIS A O 1
ATOM 866 N N . ALA A 1 107 ? 14.578 0.357 -16.203 1.00 89.19 107 ALA A N 1
ATOM 867 C CA . ALA A 1 107 ? 14.925 1.754 -16.452 1.00 89.19 107 ALA A CA 1
ATOM 868 C C . ALA A 1 107 ? 16.424 2.022 -16.251 1.00 89.19 107 ALA A C 1
ATOM 870 O O . ALA A 1 107 ? 16.973 2.893 -16.918 1.00 89.19 107 ALA A O 1
ATOM 871 N N . MET A 1 108 ? 17.075 1.269 -15.354 1.00 85.00 108 MET A N 1
ATOM 872 C CA . MET A 1 108 ? 18.498 1.398 -15.035 1.00 85.00 108 MET A CA 1
ATOM 873 C C . MET A 1 108 ? 19.439 0.624 -15.965 1.00 85.00 108 MET A C 1
ATOM 875 O O . MET A 1 108 ? 20.657 0.759 -15.871 1.00 85.00 108 MET A O 1
ATOM 879 N N . ALA A 1 109 ? 18.888 -0.203 -16.843 1.00 83.50 109 ALA A N 1
ATOM 880 C CA . ALA A 1 109 ? 19.650 -0.982 -17.799 1.00 83.50 109 ALA A CA 1
ATOM 881 C C . ALA A 1 109 ? 20.443 -0.061 -18.751 1.00 83.50 109 ALA A C 1
ATOM 883 O O . ALA A 1 109 ? 19.893 0.894 -19.304 1.00 83.50 109 ALA A O 1
ATOM 884 N N . ASP A 1 110 ? 21.715 -0.378 -19.011 1.00 74.12 110 ASP A N 1
ATOM 885 C CA . ASP A 1 110 ? 22.582 0.393 -19.914 1.00 74.12 110 ASP A CA 1
ATOM 886 C C . ASP A 1 110 ? 22.289 0.064 -21.380 1.00 74.12 110 ASP A C 1
ATOM 888 O O . ASP A 1 110 ? 22.064 -1.102 -21.722 1.00 74.12 110 ASP A O 1
ATOM 892 N N . SER A 1 111 ? 22.272 1.078 -22.252 1.00 66.69 111 SER A N 1
ATOM 893 C CA . SER A 1 111 ? 22.000 0.898 -23.682 1.00 66.69 111 SER A CA 1
ATOM 894 C C . SER A 1 111 ? 23.035 -0.013 -24.336 1.00 66.69 111 SER A C 1
ATOM 896 O O . SER A 1 111 ? 24.228 0.115 -24.059 1.00 66.69 111 SER A O 1
ATOM 898 N N . LEU A 1 112 ? 22.584 -0.905 -25.214 1.00 63.31 112 LEU A N 1
ATOM 899 C CA . LEU A 1 112 ? 23.451 -1.865 -25.899 1.00 63.31 112 LEU A CA 1
ATOM 900 C C . LEU A 1 112 ? 24.349 -1.131 -26.912 1.00 63.31 112 LEU A C 1
ATOM 902 O O . LEU A 1 112 ? 23.856 -0.497 -27.843 1.00 63.31 112 LEU A O 1
ATOM 906 N N . GLY A 1 113 ? 25.664 -1.202 -26.721 1.00 59.22 113 GLY A N 1
ATOM 907 C CA . GLY A 1 113 ? 26.680 -0.573 -27.563 1.00 59.22 113 GLY A CA 1
ATOM 908 C C . GLY A 1 113 ? 27.826 -1.529 -27.884 1.00 59.22 113 GLY A C 1
ATOM 909 O O . GLY A 1 113 ? 27.998 -2.563 -27.241 1.00 59.22 113 GLY A O 1
ATOM 910 N N . ILE A 1 114 ? 28.621 -1.196 -28.897 1.00 63.38 114 ILE A N 1
ATOM 911 C CA . ILE A 1 114 ? 29.841 -1.932 -29.241 1.00 63.38 114 ILE A CA 1
ATOM 912 C C . ILE A 1 114 ? 31.019 -1.013 -28.931 1.00 63.38 114 ILE A C 1
ATOM 914 O O . ILE A 1 114 ? 31.087 0.100 -29.450 1.00 63.38 114 ILE A O 1
ATOM 918 N N . ASP A 1 115 ? 31.914 -1.466 -28.056 1.00 68.19 115 ASP A N 1
ATOM 919 C CA . ASP A 1 115 ? 33.146 -0.753 -27.729 1.00 68.19 115 ASP A CA 1
ATOM 920 C C . ASP A 1 115 ? 34.075 -0.648 -28.940 1.00 68.19 115 ASP A C 1
ATOM 922 O O . ASP A 1 115 ? 34.013 -1.462 -29.864 1.00 68.19 115 ASP A O 1
ATOM 926 N N . VAL A 1 116 ? 35.057 0.249 -28.857 1.00 67.62 116 VAL A N 1
ATOM 927 C CA . VAL A 1 116 ? 36.165 0.365 -29.822 1.00 67.62 116 VAL A CA 1
ATOM 928 C C . VAL A 1 116 ? 36.925 -0.960 -30.017 1.00 67.62 116 VAL A C 1
ATOM 930 O O . VAL A 1 116 ? 37.533 -1.177 -31.059 1.00 67.62 116 VAL A O 1
ATOM 933 N N . ASN A 1 117 ? 36.848 -1.870 -29.038 1.00 73.50 117 ASN A N 1
ATOM 934 C CA . ASN A 1 117 ? 37.460 -3.202 -29.054 1.00 73.50 117 ASN A CA 1
ATOM 935 C C . ASN A 1 117 ? 36.546 -4.318 -29.608 1.00 73.50 117 ASN A C 1
ATOM 937 O O . ASN A 1 117 ? 36.871 -5.497 -29.471 1.00 73.50 117 ASN A O 1
ATOM 941 N N . GLY A 1 118 ? 35.370 -3.987 -30.154 1.00 67.94 118 GLY A N 1
ATOM 942 C CA . GLY A 1 118 ? 34.395 -4.973 -30.642 1.00 67.94 118 GLY A CA 1
ATOM 943 C C . GLY A 1 118 ? 33.680 -5.760 -29.535 1.00 67.94 118 GLY A C 1
ATOM 944 O O . GLY A 1 118 ? 32.987 -6.737 -29.816 1.00 67.94 118 GLY A O 1
ATOM 945 N N . ARG A 1 119 ? 33.839 -5.357 -28.268 1.00 67.25 119 ARG A N 1
ATOM 946 C CA . ARG A 1 119 ? 33.118 -5.938 -27.128 1.00 67.25 119 ARG A CA 1
ATOM 947 C C . ARG A 1 119 ? 31.726 -5.326 -27.023 1.00 67.25 119 ARG A C 1
ATOM 949 O O . ARG A 1 119 ? 31.585 -4.111 -27.101 1.00 67.25 119 ARG A O 1
ATOM 956 N N . LEU A 1 120 ? 30.715 -6.161 -26.798 1.00 62.84 120 LEU A N 1
ATOM 957 C CA . LEU A 1 120 ? 29.386 -5.691 -26.411 1.00 62.84 120 LEU A CA 1
ATOM 958 C C . LEU A 1 120 ? 29.487 -5.029 -25.027 1.00 62.84 120 LEU A C 1
ATOM 960 O O . LEU A 1 120 ? 29.925 -5.664 -24.069 1.00 62.84 120 LEU A O 1
ATOM 964 N N . ILE A 1 121 ? 29.122 -3.752 -24.944 1.00 59.91 121 ILE A N 1
ATOM 965 C CA . ILE A 1 121 ? 28.998 -2.971 -23.710 1.00 59.91 121 ILE A CA 1
ATOM 966 C C . ILE A 1 121 ? 27.514 -2.666 -23.496 1.00 59.91 121 ILE A C 1
ATOM 968 O O . ILE A 1 121 ? 26.780 -2.404 -24.445 1.00 59.91 121 ILE A O 1
ATOM 972 N N . GLY A 1 122 ? 27.074 -2.684 -22.243 1.00 67.31 122 GLY A N 1
ATOM 973 C CA . GLY A 1 122 ? 25.679 -2.482 -21.861 1.00 67.31 122 GLY A CA 1
ATOM 974 C C . GLY A 1 122 ? 25.022 -3.786 -21.429 1.00 67.31 122 GLY A C 1
ATOM 975 O O . GLY A 1 122 ? 25.580 -4.868 -21.602 1.00 67.31 122 GLY A O 1
ATOM 976 N N . THR A 1 123 ? 23.844 -3.685 -20.825 1.00 73.81 123 THR A N 1
ATOM 977 C CA . THR A 1 123 ? 23.127 -4.858 -20.318 1.00 73.81 123 THR A CA 1
ATOM 978 C C . THR A 1 123 ? 22.337 -5.493 -21.460 1.00 73.81 123 THR A C 1
ATOM 980 O O . THR A 1 123 ? 21.420 -4.847 -21.986 1.00 73.81 123 THR A O 1
ATOM 983 N N . PRO A 1 124 ? 22.658 -6.727 -21.877 1.00 78.00 124 PRO A N 1
ATOM 984 C CA . PRO A 1 124 ? 21.907 -7.396 -22.921 1.00 78.00 124 PRO A CA 1
ATOM 985 C C . PRO A 1 124 ? 20.475 -7.658 -22.452 1.00 78.00 124 PRO A C 1
ATOM 987 O O . PRO A 1 124 ? 20.241 -8.068 -21.318 1.00 78.00 124 PRO A O 1
ATOM 990 N N . VAL A 1 125 ? 19.504 -7.492 -23.355 1.00 79.81 125 VAL A N 1
ATOM 991 C CA . VAL A 1 125 ? 18.077 -7.750 -23.074 1.00 79.81 125 VAL A CA 1
ATOM 992 C C . VAL A 1 125 ? 17.858 -9.158 -22.499 1.00 79.81 125 VAL A C 1
ATOM 994 O O . VAL A 1 125 ? 16.979 -9.359 -21.668 1.00 79.81 125 VAL A O 1
ATOM 997 N N . MET A 1 126 ? 18.702 -10.120 -22.879 1.00 79.44 126 MET A N 1
ATOM 998 C CA . MET A 1 126 ? 18.673 -11.482 -22.343 1.00 79.44 126 MET A CA 1
ATOM 999 C C . MET A 1 126 ? 18.903 -11.552 -20.828 1.00 79.44 126 MET A C 1
ATOM 1001 O O . MET A 1 126 ? 18.255 -12.361 -20.174 1.00 79.44 126 MET A O 1
ATOM 1005 N N . GLU A 1 127 ? 19.774 -10.719 -20.253 1.00 85.38 127 GLU A N 1
ATOM 1006 C CA . GLU A 1 127 ? 19.976 -10.686 -18.797 1.00 85.38 127 GLU A CA 1
ATOM 1007 C C . GLU A 1 127 ? 18.719 -10.199 -18.071 1.00 85.38 127 GLU A C 1
ATOM 1009 O O . GLU A 1 127 ? 18.326 -10.795 -17.070 1.00 85.38 127 GLU A O 1
ATOM 1014 N N . LEU A 1 128 ? 18.042 -9.179 -18.614 1.00 88.38 128 LEU A N 1
ATOM 1015 C CA . LEU A 1 128 ? 16.773 -8.683 -18.070 1.00 88.38 128 LEU A CA 1
ATOM 1016 C C . LEU A 1 128 ? 15.698 -9.773 -18.101 1.00 88.38 128 LEU A C 1
ATOM 1018 O O . LEU A 1 128 ? 15.087 -10.069 -17.079 1.00 88.38 128 LEU A O 1
ATOM 1022 N N . VAL A 1 129 ? 15.558 -10.462 -19.236 1.00 88.81 129 VAL A N 1
ATOM 1023 C CA . VAL A 1 129 ? 14.608 -11.575 -19.375 1.00 88.81 129 VAL A CA 1
ATOM 1024 C C . VAL A 1 129 ? 14.918 -12.705 -18.387 1.00 88.81 129 VAL A C 1
ATOM 1026 O O . VAL A 1 129 ? 14.002 -13.303 -17.825 1.00 88.81 129 VAL A O 1
ATOM 1029 N N . VAL A 1 130 ? 16.195 -13.004 -18.128 1.00 90.88 130 VAL A N 1
ATOM 1030 C CA . VAL A 1 130 ? 16.582 -13.999 -17.115 1.00 90.88 130 VAL A CA 1
ATOM 1031 C C . VAL A 1 130 ? 16.164 -13.546 -15.712 1.00 90.88 130 VAL A C 1
ATOM 1033 O O . VAL A 1 130 ? 15.607 -14.353 -14.965 1.00 90.88 130 VAL A O 1
ATOM 1036 N N . ILE A 1 131 ? 16.365 -12.272 -15.361 1.00 92.12 131 ILE A N 1
ATOM 1037 C CA . ILE A 1 131 ? 15.912 -11.702 -14.080 1.00 92.12 131 ILE A CA 1
ATOM 1038 C C . ILE A 1 131 ? 14.386 -11.811 -13.949 1.00 92.12 131 ILE A C 1
ATOM 1040 O O . ILE A 1 131 ? 13.890 -12.241 -12.902 1.00 92.12 131 ILE A O 1
ATOM 1044 N N . ASP A 1 132 ? 13.643 -11.499 -15.010 1.00 93.31 132 ASP A N 1
ATOM 1045 C CA . ASP A 1 132 ? 12.181 -11.583 -15.045 1.00 93.31 132 ASP A CA 1
ATOM 1046 C C . ASP A 1 132 ? 11.690 -13.018 -14.833 1.00 93.31 132 ASP A C 1
ATOM 1048 O O . ASP A 1 132 ? 10.812 -13.274 -14.003 1.00 93.31 132 ASP A O 1
ATOM 1052 N N . VAL A 1 133 ? 12.289 -13.980 -15.542 1.00 92.88 133 VAL A N 1
ATOM 1053 C CA . VAL A 1 133 ? 11.950 -15.405 -15.432 1.00 92.88 133 VAL A CA 1
ATOM 1054 C C . VAL A 1 133 ? 12.257 -15.936 -14.035 1.00 92.88 133 VAL A C 1
ATOM 1056 O O . VAL A 1 133 ? 11.414 -16.619 -13.450 1.00 92.88 133 VAL A O 1
ATOM 1059 N N . ILE A 1 134 ? 13.422 -15.606 -13.469 1.00 94.81 134 ILE A N 1
ATOM 1060 C CA . ILE A 1 134 ? 13.791 -16.011 -12.105 1.00 94.81 134 ILE A CA 1
ATOM 1061 C C . ILE A 1 134 ? 12.806 -15.422 -11.094 1.00 94.81 134 ILE A C 1
ATOM 1063 O O . ILE A 1 134 ? 12.326 -16.141 -10.217 1.00 94.81 134 ILE A O 1
ATOM 1067 N N . THR A 1 135 ? 12.458 -14.142 -11.238 1.00 93.44 135 THR A N 1
ATOM 1068 C CA . THR A 1 135 ? 11.517 -13.457 -10.343 1.00 93.44 135 THR A CA 1
ATOM 1069 C C . THR A 1 135 ? 10.126 -14.087 -10.422 1.00 93.44 135 THR A C 1
ATOM 1071 O O . THR A 1 135 ? 9.546 -14.441 -9.393 1.00 93.44 135 THR A O 1
ATOM 1074 N N . MET A 1 136 ? 9.604 -14.317 -11.630 1.00 92.69 136 MET A N 1
ATOM 1075 C CA . MET A 1 136 ? 8.317 -14.990 -11.838 1.00 92.69 136 MET A CA 1
ATOM 1076 C C . MET A 1 136 ? 8.306 -16.415 -11.274 1.00 92.69 136 MET A C 1
ATOM 1078 O O . MET A 1 136 ? 7.325 -16.828 -10.643 1.00 92.69 136 MET A O 1
ATOM 1082 N N . LEU A 1 137 ? 9.390 -17.170 -11.467 1.00 92.75 137 LEU A N 1
ATOM 1083 C CA . LEU A 1 137 ? 9.521 -18.530 -10.952 1.00 92.75 137 LEU A CA 1
ATOM 1084 C C . LEU A 1 137 ? 9.567 -18.542 -9.422 1.00 92.75 137 LEU A C 1
ATOM 1086 O O . LEU A 1 137 ? 8.862 -19.343 -8.805 1.00 92.75 137 LEU A O 1
ATOM 1090 N N . ALA A 1 138 ? 10.325 -17.629 -8.812 1.00 91.75 138 ALA A N 1
ATOM 1091 C CA . ALA A 1 138 ? 10.394 -17.479 -7.364 1.00 91.75 138 ALA A CA 1
ATOM 1092 C C . ALA A 1 138 ? 9.011 -17.172 -6.773 1.00 91.75 138 ALA A C 1
ATOM 1094 O O . ALA A 1 138 ? 8.571 -17.877 -5.864 1.00 91.75 138 ALA A O 1
ATOM 1095 N N . ILE A 1 139 ? 8.280 -16.200 -7.333 1.00 90.56 139 ILE A N 1
ATOM 1096 C CA 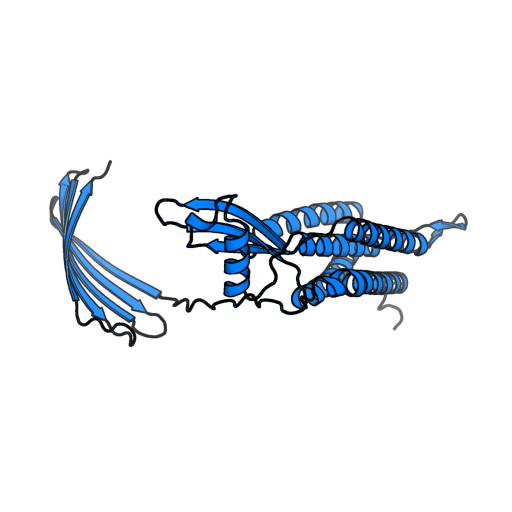. ILE A 1 139 ? 6.920 -15.866 -6.880 1.00 90.56 139 ILE A CA 1
ATOM 1097 C C . ILE A 1 139 ? 6.011 -17.089 -6.994 1.00 90.56 139 ILE A C 1
ATOM 1099 O O . ILE A 1 139 ? 5.351 -17.461 -6.027 1.00 90.56 139 ILE A O 1
ATOM 1103 N N . THR A 1 140 ? 6.021 -17.767 -8.143 1.00 88.88 140 THR A N 1
ATOM 1104 C CA . THR A 1 140 ? 5.173 -18.943 -8.381 1.00 88.88 140 THR A CA 1
ATOM 1105 C C . THR A 1 140 ? 5.477 -20.082 -7.401 1.00 88.88 140 THR A C 1
ATOM 1107 O O . THR A 1 140 ? 4.556 -20.737 -6.907 1.00 88.88 140 THR A O 1
ATOM 1110 N N . LEU A 1 141 ? 6.755 -20.329 -7.103 1.00 89.75 141 LEU A N 1
ATOM 1111 C CA . LEU A 1 141 ? 7.190 -21.386 -6.191 1.00 89.75 141 LEU A CA 1
ATOM 1112 C C . LEU A 1 141 ? 6.819 -21.064 -4.740 1.00 89.75 141 LEU A C 1
ATOM 1114 O O . LEU A 1 141 ? 6.236 -21.914 -4.058 1.00 89.75 141 LEU A O 1
ATOM 1118 N N . LEU A 1 142 ? 7.086 -19.837 -4.281 1.00 86.00 142 LEU A N 1
ATOM 1119 C CA . LEU A 1 142 ? 6.703 -19.400 -2.937 1.00 86.00 142 LEU A CA 1
ATOM 1120 C C . LEU A 1 142 ? 5.183 -19.420 -2.765 1.00 86.00 142 LEU A C 1
ATOM 1122 O O . LEU A 1 142 ? 4.688 -19.914 -1.758 1.00 86.00 142 LEU A O 1
ATOM 1126 N N . GLU A 1 143 ? 4.431 -18.961 -3.761 1.00 81.12 143 GLU A N 1
ATOM 1127 C CA . GLU A 1 143 ? 2.971 -18.929 -3.700 1.00 81.12 143 GLU A CA 1
ATOM 1128 C C . GLU A 1 143 ? 2.297 -20.302 -3.739 1.00 81.12 143 GLU A C 1
ATOM 1130 O O . GLU A 1 143 ? 1.182 -20.450 -3.223 1.00 81.12 143 GLU A O 1
ATOM 1135 N N . ARG A 1 144 ? 2.917 -21.290 -4.394 1.00 80.69 144 ARG A N 1
ATOM 1136 C CA . ARG A 1 144 ? 2.439 -22.680 -4.374 1.00 80.69 144 ARG A CA 1
ATOM 1137 C C . ARG A 1 144 ? 2.729 -23.345 -3.036 1.00 80.69 144 ARG A C 1
ATOM 1139 O O . ARG A 1 144 ? 1.898 -24.107 -2.551 1.00 80.69 144 ARG A O 1
ATOM 1146 N N . THR A 1 145 ? 3.887 -23.045 -2.457 1.00 79.88 145 THR A N 1
ATOM 1147 C CA . THR A 1 145 ? 4.338 -23.638 -1.193 1.00 79.88 145 THR A CA 1
ATOM 1148 C C . THR A 1 145 ? 3.600 -23.030 0.001 1.00 79.88 145 THR A C 1
ATOM 1150 O O . THR A 1 145 ? 3.215 -23.738 0.927 1.00 79.88 145 THR A O 1
ATOM 1153 N N . LEU A 1 146 ? 3.350 -21.719 -0.034 1.00 69.12 146 LEU A N 1
ATOM 1154 C CA . LEU A 1 146 ? 2.724 -20.965 1.046 1.00 69.12 146 LEU A CA 1
ATOM 1155 C C . LEU A 1 146 ? 1.281 -20.611 0.668 1.00 69.12 146 LEU A C 1
ATOM 1157 O O . LEU A 1 146 ? 1.006 -19.602 0.014 1.00 69.12 146 LEU A O 1
ATOM 1161 N N . LYS A 1 147 ? 0.326 -21.438 1.111 1.00 64.06 147 LYS A N 1
ATOM 1162 C CA . LYS A 1 147 ? -1.100 -21.088 1.060 1.00 64.06 147 LYS A CA 1
ATOM 1163 C C . LYS A 1 147 ? -1.368 -19.957 2.052 1.00 64.06 147 LYS A C 1
ATOM 1165 O O . LYS A 1 147 ? -1.564 -20.183 3.239 1.00 64.06 147 LYS A O 1
ATOM 1170 N N . MET A 1 148 ? -1.349 -18.723 1.561 1.00 61.19 148 MET A N 1
ATOM 1171 C CA . MET A 1 148 ? -1.766 -17.568 2.349 1.00 61.19 148 MET A CA 1
ATOM 1172 C C . MET A 1 148 ? -3.296 -17.522 2.419 1.00 61.19 148 MET A C 1
ATOM 1174 O O . MET A 1 148 ? -3.948 -17.121 1.452 1.00 61.19 148 MET A O 1
ATOM 1178 N N . GLU A 1 149 ? -3.851 -17.939 3.553 1.00 66.56 149 GLU A N 1
ATOM 1179 C CA . GLU A 1 149 ? -5.278 -17.814 3.855 1.00 66.56 149 GLU A CA 1
ATOM 1180 C C . GLU A 1 149 ? -5.657 -16.349 4.096 1.00 66.56 149 GLU A C 1
ATOM 1182 O O . GLU A 1 149 ? -4.910 -15.588 4.720 1.00 66.56 149 GLU A O 1
ATOM 1187 N N . THR A 1 150 ? -6.818 -15.941 3.585 1.00 69.31 150 THR A N 1
ATOM 1188 C CA . THR A 1 150 ? -7.357 -14.603 3.831 1.00 69.31 150 THR A CA 1
ATOM 1189 C C . THR A 1 150 ? -7.915 -14.560 5.248 1.00 69.31 150 THR A C 1
ATOM 1191 O O . THR A 1 150 ? -8.603 -15.486 5.672 1.00 69.31 150 THR A O 1
ATOM 1194 N N . SER A 1 151 ? -7.621 -13.491 5.991 1.00 76.69 151 SER A N 1
ATOM 1195 C CA . SER A 1 151 ? -8.113 -13.315 7.358 1.00 76.69 151 SER A CA 1
ATOM 1196 C C . SER A 1 151 ? -8.842 -11.990 7.523 1.00 76.69 151 SER A C 1
ATOM 1198 O O . SER A 1 151 ? -8.344 -10.972 7.046 1.00 76.69 151 SER A O 1
ATOM 1200 N N . LYS A 1 152 ? -9.955 -11.982 8.258 1.00 79.38 152 LYS A N 1
ATOM 1201 C CA . LYS A 1 152 ? -10.700 -10.777 8.647 1.00 79.38 152 LYS A CA 1
ATOM 1202 C C . LYS A 1 152 ? -10.730 -10.652 10.169 1.00 79.38 152 LYS A C 1
ATOM 1204 O O . LYS A 1 152 ? -10.841 -11.654 10.875 1.00 79.38 152 LYS A O 1
ATOM 1209 N N . LEU A 1 153 ? -10.597 -9.427 10.674 1.00 84.00 153 LEU A N 1
ATOM 1210 C CA . LEU A 1 153 ? -10.787 -9.132 12.094 1.00 84.00 153 LEU A CA 1
ATOM 1211 C C . LEU A 1 153 ? -12.269 -8.855 12.348 1.00 84.00 153 LEU A C 1
ATOM 1213 O O . LEU A 1 153 ? -12.873 -8.037 11.659 1.00 84.00 153 LEU A O 1
ATOM 1217 N N . VAL A 1 154 ? -12.844 -9.544 13.328 1.00 86.94 154 VAL A N 1
ATOM 1218 C CA . VAL A 1 154 ? -14.260 -9.456 13.692 1.00 86.94 154 VAL A CA 1
ATOM 1219 C C . VAL A 1 154 ? -14.353 -9.156 15.181 1.00 86.94 154 VAL A C 1
ATOM 1221 O O . VAL A 1 154 ? -13.755 -9.858 15.994 1.00 86.94 154 VAL A O 1
ATOM 1224 N N . GLN A 1 155 ? -15.088 -8.107 15.544 1.00 89.94 155 GLN A N 1
ATOM 1225 C CA . GLN A 1 155 ? -15.483 -7.884 16.933 1.00 89.94 155 GLN A CA 1
ATOM 1226 C C . GLN A 1 155 ? -16.654 -8.810 17.247 1.00 89.94 155 GLN A C 1
ATOM 1228 O O . GLN A 1 155 ? -17.651 -8.819 16.528 1.00 89.94 155 GLN A O 1
ATOM 1233 N N . TYR A 1 156 ? -16.496 -9.621 18.283 1.00 91.44 156 TYR A N 1
ATOM 1234 C CA . TYR A 1 156 ? -17.401 -10.700 18.632 1.00 91.44 156 TYR A CA 1
ATOM 1235 C C . TYR A 1 156 ? -17.952 -10.499 20.039 1.00 91.44 156 TYR A C 1
ATOM 1237 O O . TYR A 1 156 ? -17.203 -10.209 20.965 1.00 91.44 156 TYR A O 1
ATOM 1245 N N . ASP A 1 157 ? -19.261 -10.661 20.172 1.00 89.69 157 ASP A N 1
ATOM 1246 C CA . ASP A 1 157 ? -20.078 -10.374 21.355 1.00 89.69 157 ASP A CA 1
ATOM 1247 C C . ASP A 1 157 ? -20.314 -11.605 22.245 1.00 89.69 157 ASP A C 1
ATOM 1249 O O . ASP A 1 157 ? -20.533 -11.487 23.444 1.00 89.69 157 ASP A O 1
ATOM 1253 N N . ARG A 1 158 ? -20.274 -12.823 21.693 1.00 89.00 158 ARG A N 1
ATOM 1254 C CA . ARG A 1 158 ? -20.554 -14.043 22.471 1.00 89.00 158 ARG A CA 1
ATOM 1255 C C . ARG A 1 158 ? -19.302 -14.638 23.105 1.00 89.00 158 ARG A C 1
ATOM 1257 O O . ARG A 1 158 ? -18.820 -15.699 22.707 1.00 89.00 158 ARG A O 1
ATOM 1264 N N . ILE A 1 159 ? -18.805 -13.978 24.150 1.00 88.00 159 ILE A N 1
ATOM 1265 C CA . ILE A 1 159 ? -17.560 -14.345 24.844 1.00 88.00 159 ILE A CA 1
ATOM 1266 C C . ILE A 1 159 ? -17.529 -15.802 25.353 1.00 88.00 159 ILE A C 1
ATOM 1268 O O . ILE A 1 159 ? -16.470 -16.416 25.403 1.00 88.00 159 ILE A O 1
ATOM 1272 N N . GLU A 1 160 ? -18.674 -16.420 25.655 1.00 87.44 160 GLU A N 1
ATOM 1273 C CA . GLU A 1 160 ? -18.741 -17.816 26.118 1.00 87.44 160 GLU A CA 1
ATOM 1274 C C . GLU A 1 160 ? -18.250 -18.846 25.088 1.00 87.44 160 GLU A C 1
ATOM 1276 O O . GLU A 1 160 ? -17.774 -19.923 25.462 1.00 87.44 160 GLU A O 1
ATOM 1281 N N . LEU A 1 161 ? -18.373 -18.521 23.797 1.00 87.88 161 LEU A N 1
ATOM 1282 C CA . LEU A 1 161 ? -18.042 -19.403 22.675 1.00 87.88 161 LEU A CA 1
ATOM 1283 C C . LEU A 1 161 ? -16.550 -19.371 22.312 1.00 87.88 161 LEU A C 1
ATOM 1285 O O . LEU A 1 161 ? -16.102 -20.192 21.519 1.00 87.88 161 LEU A O 1
ATOM 1289 N N . ILE A 1 162 ? -15.751 -18.480 22.914 1.00 88.38 162 ILE A N 1
ATOM 1290 C CA . ILE A 1 162 ? -14.307 -18.383 22.626 1.00 88.38 162 ILE A CA 1
ATOM 1291 C C . ILE A 1 162 ? -13.486 -19.515 23.265 1.00 88.38 162 ILE A C 1
ATOM 1293 O O . ILE A 1 162 ? -12.293 -19.645 22.990 1.00 88.38 162 ILE A O 1
ATOM 1297 N N . LYS A 1 163 ? -14.100 -20.316 24.147 1.00 89.94 163 LYS A N 1
ATOM 1298 C CA . LYS A 1 163 ? -13.432 -21.427 24.835 1.00 89.94 163 LYS A CA 1
ATOM 1299 C C . LYS A 1 163 ? -12.997 -22.504 23.828 1.00 89.94 163 LYS A C 1
ATOM 1301 O O . LYS A 1 163 ? -13.770 -22.817 22.920 1.00 89.94 163 LYS A O 1
ATOM 1306 N N . PRO A 1 164 ? -11.828 -23.151 24.015 1.00 85.62 164 PRO A N 1
ATOM 1307 C CA . PRO A 1 164 ? -11.334 -24.183 23.096 1.00 85.62 164 PRO A CA 1
ATOM 1308 C C . PRO A 1 164 ? -12.324 -25.337 22.864 1.00 85.62 164 PRO A C 1
ATOM 1310 O O . PRO A 1 164 ? -12.408 -25.873 21.763 1.00 85.62 164 PRO A O 1
ATOM 1313 N N . GLU A 1 165 ? -13.107 -25.681 23.887 1.00 90.06 165 GLU A N 1
ATOM 1314 C CA . GLU A 1 165 ? -14.116 -26.749 23.864 1.00 90.06 165 GLU A CA 1
ATOM 1315 C C . GLU A 1 165 ? -15.290 -26.443 22.920 1.00 90.06 165 GLU A C 1
ATOM 1317 O O . GLU A 1 165 ? -15.801 -27.339 22.251 1.00 90.06 165 GLU A O 1
ATOM 1322 N N . LYS A 1 166 ? -15.687 -25.168 22.814 1.00 90.62 166 LYS A N 1
ATOM 1323 C CA . LYS A 1 166 ? -16.844 -24.717 22.021 1.00 90.62 166 LYS A CA 1
ATOM 1324 C C . LYS A 1 166 ? -16.469 -24.256 20.614 1.00 90.62 166 LYS A C 1
ATOM 1326 O O . LYS A 1 166 ? -17.261 -23.628 19.917 1.00 90.62 166 LYS A O 1
ATOM 1331 N N . ARG A 1 167 ? -15.268 -24.600 20.148 1.00 88.81 167 ARG A N 1
ATOM 1332 C CA . ARG A 1 167 ? -14.736 -24.139 18.859 1.00 88.81 167 ARG A CA 1
ATOM 1333 C C . ARG A 1 167 ? -15.639 -24.456 17.664 1.00 88.81 167 ARG A C 1
ATOM 1335 O O . ARG A 1 167 ? -15.718 -23.657 16.738 1.00 88.81 167 ARG A O 1
ATOM 1342 N N . LYS A 1 168 ? -16.324 -25.604 17.678 1.00 90.00 168 LYS A N 1
ATOM 1343 C CA . LYS A 1 168 ? -17.267 -25.989 16.613 1.00 90.00 168 LYS A CA 1
ATOM 1344 C C . LYS A 1 168 ? -18.493 -25.076 16.577 1.00 90.00 168 LYS A C 1
ATOM 1346 O O . LYS A 1 168 ? -18.903 -24.659 15.502 1.00 90.00 168 LYS A O 1
ATOM 1351 N N . GLU A 1 169 ? -19.035 -24.742 17.746 1.00 91.31 169 GLU A N 1
ATOM 1352 C CA . GLU A 1 169 ? -20.170 -23.824 17.881 1.00 91.31 169 GLU A CA 1
ATOM 1353 C C . GLU A 1 169 ? -19.775 -22.399 17.476 1.00 91.31 169 GLU A C 1
ATOM 1355 O O . GLU A 1 169 ? -20.533 -21.732 16.782 1.00 91.31 169 GLU A O 1
ATOM 1360 N N . LEU A 1 170 ? -18.562 -21.961 17.834 1.00 91.31 170 LEU A N 1
ATOM 1361 C CA . LEU A 1 170 ? -18.016 -20.667 17.415 1.00 91.31 170 LEU A CA 1
ATOM 1362 C C . LEU A 1 170 ? -17.912 -20.550 15.891 1.00 91.31 170 LEU A C 1
ATOM 1364 O O . LEU A 1 170 ? -18.296 -19.531 15.326 1.00 91.31 170 LEU A O 1
ATOM 1368 N N . ILE A 1 171 ? -17.383 -21.582 15.229 1.00 91.06 171 ILE A N 1
ATOM 1369 C CA . ILE A 1 171 ? -17.261 -21.602 13.768 1.00 91.06 171 ILE A CA 1
ATOM 1370 C C . ILE A 1 171 ? -18.649 -21.576 13.129 1.00 91.06 171 ILE A C 1
ATOM 1372 O O . ILE A 1 171 ? -18.892 -20.708 12.301 1.00 91.06 171 ILE A O 1
ATOM 1376 N N . ALA A 1 172 ? -19.575 -22.437 13.563 1.00 90.81 172 ALA A N 1
ATOM 1377 C CA . ALA A 1 172 ? -20.936 -22.467 13.025 1.00 90.81 172 ALA A CA 1
ATOM 1378 C C . ALA A 1 172 ? -21.658 -21.116 13.181 1.00 90.81 172 ALA A C 1
ATOM 1380 O O . ALA A 1 172 ? -22.361 -20.673 12.273 1.00 90.81 172 ALA A O 1
ATOM 1381 N N . ASP A 1 173 ? -21.453 -20.433 14.309 1.00 92.19 173 ASP A N 1
ATOM 1382 C CA . ASP A 1 173 ? -22.027 -19.110 14.536 1.00 92.19 173 ASP A CA 1
ATOM 1383 C C . ASP A 1 173 ? -21.438 -18.042 13.609 1.00 92.19 173 ASP A C 1
ATOM 1385 O O . ASP A 1 173 ? -22.165 -17.222 13.045 1.00 92.19 173 ASP A O 1
ATOM 1389 N N . LEU A 1 174 ? -20.115 -18.064 13.427 1.00 90.38 174 LEU A N 1
ATOM 1390 C CA . LEU A 1 174 ? -19.418 -17.149 12.528 1.00 90.38 174 LEU A CA 1
ATOM 1391 C C . LEU A 1 174 ? -19.789 -17.405 11.067 1.00 90.38 174 LEU A C 1
ATOM 1393 O O . LEU A 1 174 ? -19.996 -16.442 10.338 1.00 90.38 174 LEU A O 1
ATOM 1397 N N . GLU A 1 175 ? -19.923 -18.661 10.645 1.00 89.06 175 GLU A N 1
ATOM 1398 C CA . GLU A 1 175 ? -20.381 -19.013 9.297 1.00 89.06 175 GLU A CA 1
ATOM 1399 C C . GLU A 1 175 ? -21.808 -18.517 9.045 1.00 89.06 175 GLU A C 1
ATOM 1401 O O . GLU A 1 175 ? -22.075 -17.924 8.002 1.00 89.06 175 GLU A O 1
ATOM 1406 N N . LEU A 1 176 ? -22.707 -18.670 10.023 1.00 88.94 176 LEU A N 1
ATOM 1407 C CA . LEU A 1 176 ? -24.087 -18.192 9.926 1.00 88.94 176 LEU A CA 1
ATOM 1408 C C . LEU A 1 176 ? -24.175 -16.660 9.874 1.00 88.94 176 LEU A C 1
ATOM 1410 O O . LEU A 1 176 ? -24.973 -16.115 9.114 1.00 88.94 176 LEU A O 1
ATOM 1414 N N . ARG A 1 177 ? -23.360 -15.953 10.666 1.00 87.56 177 ARG A N 1
ATOM 1415 C CA . ARG A 1 177 ? -23.366 -14.481 10.725 1.00 87.56 177 ARG A CA 1
ATOM 1416 C C . ARG A 1 177 ? -22.636 -13.825 9.555 1.00 87.56 177 ARG A C 1
ATOM 1418 O O . ARG A 1 177 ? -23.054 -12.764 9.102 1.00 87.56 177 ARG A O 1
ATOM 1425 N N . LEU A 1 178 ? -21.529 -14.412 9.106 1.00 84.12 178 LEU A N 1
ATOM 1426 C CA . LEU A 1 178 ? -20.689 -13.857 8.041 1.00 84.12 178 LEU A CA 1
ATOM 1427 C C . LEU A 1 178 ? -21.086 -14.370 6.651 1.00 84.12 178 LEU A C 1
ATOM 1429 O O . LEU A 1 178 ? -20.691 -13.758 5.663 1.00 84.12 178 LEU A O 1
ATOM 1433 N N . GLY A 1 179 ? -21.825 -15.480 6.562 1.00 81.12 179 GLY A N 1
ATOM 1434 C CA . GLY A 1 179 ? -22.205 -16.107 5.293 1.00 81.12 179 GLY A CA 1
ATOM 1435 C C . GLY A 1 179 ? -21.020 -16.676 4.501 1.00 81.12 179 GLY A C 1
ATOM 1436 O O . GLY A 1 179 ? -21.140 -16.899 3.299 1.00 81.12 179 GLY A O 1
ATOM 1437 N N . ILE A 1 180 ? -19.869 -16.884 5.148 1.00 82.94 180 ILE A N 1
ATOM 1438 C CA . ILE A 1 180 ? -18.633 -17.389 4.533 1.00 82.94 180 ILE A CA 1
ATOM 1439 C C . ILE A 1 180 ? -18.197 -18.682 5.216 1.00 82.94 180 ILE A C 1
ATOM 1441 O O . ILE A 1 180 ? -18.355 -18.812 6.425 1.00 82.94 180 ILE A O 1
ATOM 1445 N N . ALA A 1 181 ? -17.600 -19.603 4.457 1.00 83.56 181 ALA A N 1
ATOM 1446 C CA . ALA A 1 181 ? -17.008 -20.819 5.010 1.00 83.56 181 ALA A CA 1
ATOM 1447 C C . ALA A 1 181 ? -15.721 -20.478 5.780 1.00 83.56 181 ALA A C 1
ATOM 1449 O O . ALA A 1 181 ? -14.746 -19.985 5.195 1.00 83.56 181 ALA A O 1
ATOM 1450 N N . VAL A 1 182 ? -15.721 -20.730 7.087 1.00 85.12 182 VAL A N 1
ATOM 1451 C CA . VAL A 1 182 ? -14.626 -20.370 7.993 1.00 85.12 182 VAL A CA 1
ATOM 1452 C C . VAL A 1 182 ? -13.676 -21.558 8.135 1.00 85.12 182 VAL A C 1
ATOM 1454 O O . VAL A 1 182 ? -14.056 -22.630 8.593 1.00 85.12 182 VAL A O 1
ATOM 1457 N N . THR A 1 183 ? -12.408 -21.361 7.774 1.00 85.50 183 THR A N 1
ATOM 1458 C CA . THR A 1 183 ? -11.370 -22.399 7.867 1.00 85.50 183 THR A CA 1
ATOM 1459 C C . THR A 1 183 ? -10.781 -22.479 9.273 1.00 85.50 183 THR A C 1
ATOM 1461 O O . THR A 1 183 ? -10.604 -23.563 9.826 1.00 85.50 183 THR A O 1
ATOM 1464 N N . ASP A 1 184 ? -10.457 -21.323 9.856 1.00 86.19 184 ASP A N 1
ATOM 1465 C CA . ASP A 1 184 ? -9.763 -21.237 11.138 1.00 86.19 184 ASP A CA 1
ATOM 1466 C C . ASP A 1 184 ? -10.167 -19.967 11.894 1.00 86.19 184 ASP A C 1
ATOM 1468 O O . ASP A 1 184 ? -10.502 -18.945 11.299 1.00 86.19 184 ASP A O 1
ATOM 1472 N N . VAL A 1 185 ? -10.128 -20.007 13.225 1.00 89.25 185 VAL A N 1
ATOM 1473 C CA . VAL A 1 185 ? -10.402 -18.843 14.078 1.00 89.25 185 VAL A CA 1
ATOM 1474 C C . VAL A 1 185 ? -9.338 -18.762 15.159 1.00 89.25 185 VAL A C 1
ATOM 1476 O O . VAL A 1 185 ? -9.093 -19.743 15.869 1.00 89.25 185 VAL A O 1
ATOM 1479 N N . LYS A 1 186 ? -8.740 -17.575 15.304 1.00 89.75 186 LYS A N 1
ATOM 1480 C CA . LYS A 1 186 ? -7.823 -17.234 16.395 1.00 89.75 186 LYS A CA 1
ATOM 1481 C C . LYS A 1 186 ? -8.417 -16.134 17.260 1.00 89.75 186 LYS A C 1
ATOM 1483 O O . LYS A 1 186 ? -8.807 -15.082 16.757 1.00 89.75 186 LYS A O 1
ATOM 1488 N N . VAL A 1 187 ? -8.454 -16.378 18.563 1.00 90.44 187 VAL A N 1
ATOM 1489 C CA . VAL A 1 187 ? -8.901 -15.395 19.553 1.00 90.44 187 VAL A CA 1
ATOM 1490 C C . VAL A 1 187 ? -7.770 -14.392 19.785 1.00 90.44 187 VAL A C 1
ATOM 1492 O O . VAL A 1 187 ? -6.634 -14.782 20.049 1.00 90.44 187 VAL A O 1
ATOM 1495 N N . GLY A 1 188 ? -8.069 -13.108 19.605 1.00 89.38 188 GLY A N 1
ATOM 1496 C CA . GLY A 1 188 ? -7.171 -11.983 19.843 1.00 89.38 188 GLY A CA 1
ATOM 1497 C C . GLY A 1 188 ? -7.424 -11.341 21.206 1.00 89.38 188 GLY A C 1
ATOM 1498 O O . GLY A 1 188 ? -7.498 -12.030 22.219 1.00 89.38 188 GLY A O 1
ATOM 1499 N N . ALA A 1 189 ? -7.535 -10.010 21.238 1.00 87.81 189 ALA A N 1
ATOM 1500 C CA . ALA A 1 189 ? -7.792 -9.266 22.471 1.00 87.81 189 ALA A CA 1
ATOM 1501 C C . ALA A 1 189 ? -9.187 -9.580 23.036 1.00 87.81 189 ALA A C 1
ATOM 1503 O O . ALA A 1 189 ? -10.158 -9.629 22.282 1.00 87.81 189 ALA A O 1
ATOM 1504 N N . ILE A 1 190 ? -9.277 -9.757 24.354 1.00 92.12 190 ILE A N 1
ATOM 1505 C CA . ILE A 1 190 ? -10.521 -10.053 25.073 1.00 92.12 190 ILE A CA 1
ATOM 1506 C C . ILE A 1 190 ? -10.789 -8.911 26.059 1.00 92.12 190 ILE A C 1
ATOM 1508 O O . ILE A 1 190 ? -9.915 -8.558 26.850 1.00 92.12 190 ILE A O 1
ATOM 1512 N N . ASP A 1 191 ? -11.990 -8.344 26.004 1.00 89.81 191 ASP A N 1
ATOM 1513 C CA . ASP A 1 191 ? -12.512 -7.328 26.917 1.00 89.81 191 ASP A CA 1
ATOM 1514 C C . ASP A 1 191 ? -13.646 -7.950 27.748 1.00 89.81 191 ASP A C 1
ATOM 1516 O O . ASP A 1 191 ? -14.799 -7.999 27.322 1.00 89.81 191 ASP A O 1
ATOM 1520 N N . PHE A 1 192 ? -13.304 -8.438 28.944 1.00 88.81 192 PHE A N 1
ATOM 1521 C CA . PHE A 1 192 ? -14.265 -9.026 29.886 1.00 88.81 192 PHE A CA 1
ATOM 1522 C C . PHE A 1 192 ? -15.206 -7.998 30.530 1.00 88.81 192 PHE A C 1
ATOM 1524 O O . PHE A 1 192 ? -16.194 -8.389 31.133 1.00 88.81 192 PHE A O 1
ATOM 1531 N N . LEU A 1 193 ? -14.913 -6.694 30.451 1.00 89.38 193 LEU A N 1
ATOM 1532 C CA . LEU A 1 193 ? -15.810 -5.666 30.998 1.00 89.38 193 LEU A CA 1
ATOM 1533 C C . LEU A 1 193 ? -16.971 -5.375 30.049 1.00 89.38 193 LEU A C 1
ATOM 1535 O O . LEU A 1 193 ? -18.041 -4.964 30.491 1.00 89.38 193 LEU A O 1
ATOM 1539 N N . ARG A 1 194 ? -16.737 -5.540 28.744 1.00 85.25 194 ARG A N 1
ATOM 1540 C CA . ARG A 1 194 ? -17.729 -5.307 27.688 1.00 85.25 194 ARG A CA 1
ATOM 1541 C C . ARG A 1 194 ? -18.262 -6.590 27.059 1.00 85.25 194 ARG A C 1
ATOM 1543 O O . ARG A 1 194 ? -18.976 -6.494 26.068 1.00 85.25 194 ARG A O 1
ATOM 1550 N N . ASP A 1 195 ? -17.876 -7.752 27.584 1.00 89.62 195 ASP A N 1
ATOM 1551 C CA . ASP A 1 195 ? -18.170 -9.068 27.010 1.00 89.62 195 ASP A CA 1
ATOM 1552 C C . ASP A 1 195 ? -17.861 -9.148 25.506 1.00 89.62 195 ASP A C 1
ATOM 1554 O O . ASP A 1 195 ? -18.628 -9.686 24.715 1.00 89.62 195 ASP A O 1
ATOM 1558 N N . MET A 1 196 ? -16.713 -8.605 25.090 1.00 88.56 196 MET A N 1
ATOM 1559 C CA . MET A 1 196 ? -16.295 -8.620 23.688 1.00 88.56 196 MET A CA 1
ATOM 1560 C C . MET A 1 196 ? -14.936 -9.281 23.495 1.00 88.56 196 MET A C 1
ATOM 1562 O O . MET A 1 196 ? -14.025 -9.144 24.307 1.00 88.56 196 MET A O 1
ATOM 1566 N N . ALA A 1 197 ? -14.763 -9.955 22.364 1.00 91.31 197 ALA A N 1
ATOM 1567 C CA . ALA A 1 197 ? -13.486 -10.488 21.919 1.00 91.31 197 ALA A CA 1
ATOM 1568 C C . ALA A 1 197 ? -13.217 -10.084 20.470 1.00 91.31 197 ALA A C 1
ATOM 1570 O O . ALA A 1 197 ? -14.106 -10.075 19.624 1.00 91.31 197 ALA A O 1
ATOM 1571 N N . VAL A 1 198 ? -11.967 -9.772 20.154 1.00 91.31 198 VAL A N 1
ATOM 1572 C CA . VAL A 1 198 ? -11.526 -9.559 18.777 1.00 91.31 198 VAL A CA 1
ATOM 1573 C C . VAL A 1 198 ? -11.073 -10.900 18.224 1.00 91.31 198 VAL A C 1
ATOM 1575 O O . VAL A 1 198 ? -10.085 -11.464 18.689 1.00 91.31 198 VAL A O 1
ATOM 1578 N N . LEU A 1 199 ? -11.772 -11.413 17.219 1.00 90.94 199 LEU A N 1
ATOM 1579 C CA . LEU A 1 199 ? -11.447 -12.665 16.548 1.00 90.94 199 LEU A CA 1
ATOM 1580 C C . LEU A 1 199 ? -10.757 -12.391 15.216 1.00 90.94 199 LEU A C 1
ATOM 1582 O O . LEU A 1 199 ? -11.161 -11.513 14.456 1.00 90.94 199 LEU A O 1
ATOM 1586 N N . ARG A 1 200 ? -9.728 -13.174 14.903 1.00 89.38 200 ARG A N 1
ATOM 1587 C CA . ARG A 1 200 ? -9.159 -13.262 13.559 1.00 89.38 200 ARG A CA 1
ATOM 1588 C C . ARG A 1 200 ? -9.712 -14.513 12.890 1.00 89.38 200 ARG A C 1
ATOM 1590 O O . ARG A 1 200 ? -9.342 -15.624 13.261 1.00 89.38 200 ARG A O 1
ATOM 1597 N N . VAL A 1 201 ? -10.595 -14.308 11.923 1.00 88.56 201 VAL A N 1
ATOM 1598 C CA . VAL A 1 201 ? -11.304 -15.361 11.191 1.00 88.56 201 VAL A CA 1
ATOM 1599 C C . VAL A 1 201 ? -10.603 -15.582 9.857 1.00 88.56 201 VAL A C 1
ATOM 1601 O O . VAL A 1 201 ? -10.496 -14.650 9.062 1.00 88.56 201 VAL A O 1
ATOM 1604 N N . TYR A 1 202 ? -10.107 -16.791 9.623 1.00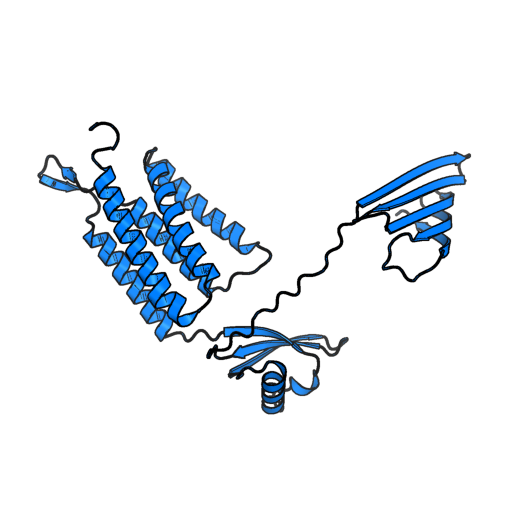 86.00 202 TYR A N 1
ATOM 1605 C CA . TYR A 1 202 ? -9.528 -17.232 8.360 1.00 86.00 202 TYR A CA 1
ATOM 1606 C C . TYR A 1 202 ? -10.597 -17.926 7.525 1.00 86.00 202 TYR A C 1
ATOM 1608 O O . TYR A 1 202 ? -11.343 -18.762 8.033 1.00 86.00 202 TYR A O 1
ATOM 1616 N N . TYR A 1 203 ? -10.669 -17.590 6.245 1.00 81.69 203 TYR A N 1
ATOM 1617 C CA . TYR A 1 203 ? -11.662 -18.138 5.328 1.00 81.69 203 TYR A CA 1
ATOM 1618 C C . TYR A 1 203 ? -11.050 -18.350 3.946 1.00 81.69 203 TYR A C 1
ATOM 1620 O O . TYR A 1 203 ? -10.075 -17.695 3.556 1.00 81.69 203 TYR A O 1
ATOM 1628 N N . THR A 1 204 ? -11.628 -19.277 3.185 1.00 69.56 204 THR A N 1
ATOM 1629 C CA . THR A 1 204 ? -11.272 -19.436 1.774 1.00 69.56 204 THR A CA 1
ATOM 1630 C C . THR A 1 204 ? -12.099 -18.468 0.938 1.00 69.56 204 THR A C 1
ATOM 1632 O O . THR A 1 204 ? -13.326 -18.470 0.991 1.00 69.56 204 THR A O 1
ATOM 1635 N N . ALA A 1 205 ? -11.429 -17.608 0.169 1.00 58.88 205 ALA A N 1
ATOM 1636 C CA . ALA A 1 205 ? -12.080 -16.669 -0.741 1.00 58.88 205 ALA A CA 1
ATOM 1637 C C . ALA A 1 205 ? -12.627 -17.408 -1.979 1.00 58.88 205 ALA A C 1
ATOM 1639 O O . ALA A 1 205 ? -12.136 -17.246 -3.096 1.00 58.88 205 ALA A O 1
ATOM 1640 N N . ASN A 1 206 ? -13.631 -18.263 -1.788 1.00 51.09 206 ASN A N 1
ATOM 1641 C CA . ASN A 1 206 ? -14.379 -18.864 -2.882 1.00 51.09 206 ASN A CA 1
ATOM 1642 C C . ASN A 1 206 ? -15.519 -17.922 -3.282 1.00 51.09 206 ASN A C 1
ATOM 1644 O O . ASN A 1 206 ? -16.630 -18.011 -2.779 1.00 51.09 206 ASN A O 1
ATOM 1648 N N . GLY A 1 207 ? -15.215 -17.011 -4.208 1.00 45.53 207 GLY A N 1
ATOM 1649 C CA . GLY A 1 207 ? -16.182 -16.428 -5.150 1.00 45.53 207 GLY A CA 1
ATOM 1650 C C . GLY A 1 207 ? -17.171 -15.383 -4.635 1.00 45.53 207 GLY A C 1
ATOM 1651 O O . GLY A 1 207 ? -17.639 -14.598 -5.449 1.00 45.53 207 GLY A O 1
ATOM 1652 N N . THR A 1 208 ? -17.434 -15.317 -3.337 1.00 42.28 208 THR A N 1
ATOM 1653 C CA . THR A 1 208 ? -18.280 -14.281 -2.738 1.00 42.28 208 THR A CA 1
ATOM 1654 C C . THR A 1 208 ? -17.390 -13.470 -1.818 1.00 42.28 208 THR A C 1
ATOM 1656 O O . THR A 1 208 ? -17.179 -13.816 -0.656 1.00 42.28 208 THR A O 1
ATOM 1659 N N . GLU A 1 209 ? -16.755 -12.446 -2.388 1.00 47.97 209 GLU A N 1
ATOM 1660 C CA . GLU A 1 209 ? -16.170 -11.384 -1.583 1.00 47.97 209 GLU A CA 1
ATOM 1661 C C . GLU A 1 209 ? -17.309 -10.855 -0.711 1.00 47.97 209 GLU A C 1
ATOM 1663 O O . GLU A 1 209 ? -18.329 -10.386 -1.212 1.00 47.97 209 GLU A O 1
ATOM 1668 N N . ALA A 1 210 ? -17.187 -11.026 0.605 1.00 46.53 210 ALA A N 1
ATOM 1669 C CA . ALA A 1 210 ? -17.963 -10.227 1.530 1.00 46.53 210 ALA A CA 1
ATOM 1670 C C . ALA A 1 210 ? -17.453 -8.804 1.327 1.00 46.53 210 ALA A C 1
ATOM 1672 O O . ALA A 1 210 ? -16.462 -8.429 1.965 1.00 46.53 210 ALA A O 1
ATOM 1673 N N . ASP A 1 211 ? -18.066 -8.095 0.372 1.00 44.66 211 ASP A N 1
ATOM 1674 C CA . ASP A 1 211 ? -17.797 -6.699 0.069 1.00 44.66 211 ASP A CA 1
ATOM 1675 C C . ASP A 1 211 ? -17.587 -5.992 1.398 1.00 44.66 211 ASP A C 1
ATOM 1677 O O . ASP A 1 211 ? -18.407 -6.077 2.323 1.00 44.66 211 ASP A O 1
ATOM 1681 N N . GLU A 1 212 ? -16.421 -5.375 1.544 1.00 44.91 212 GLU A N 1
ATOM 1682 C CA . GLU A 1 212 ? -16.149 -4.509 2.668 1.00 44.91 212 GLU A CA 1
ATOM 1683 C C . GLU A 1 212 ? -17.101 -3.325 2.511 1.00 44.91 212 GLU A C 1
ATOM 1685 O O . GLU A 1 212 ? -16.785 -2.331 1.857 1.00 44.91 212 GLU A O 1
ATOM 1690 N N . HIS A 1 213 ? -18.328 -3.485 3.022 1.00 43.25 213 HIS A N 1
ATOM 1691 C CA . HIS A 1 213 ? -19.338 -2.447 3.031 1.00 43.25 213 HIS A CA 1
ATOM 1692 C C . HIS A 1 213 ? -18.753 -1.297 3.829 1.00 43.25 213 HIS A C 1
ATOM 1694 O O . HIS A 1 213 ? -18.767 -1.264 5.060 1.00 43.25 213 HIS A O 1
ATOM 1700 N N . THR A 1 214 ? -18.170 -0.368 3.085 1.00 42.72 214 THR A N 1
ATOM 1701 C CA . THR A 1 214 ? -17.620 0.855 3.616 1.00 42.72 214 THR A CA 1
ATOM 1702 C C . THR A 1 214 ? -18.830 1.671 4.019 1.00 42.72 214 THR A C 1
ATOM 1704 O O . THR A 1 214 ? -19.476 2.314 3.191 1.00 42.72 214 THR A O 1
ATOM 1707 N N . TYR A 1 215 ? -19.199 1.590 5.294 1.00 51.31 215 TYR A N 1
ATOM 1708 C CA . TYR A 1 215 ? -20.175 2.503 5.857 1.00 51.31 215 TYR A CA 1
ATOM 1709 C C . TYR A 1 215 ? -19.570 3.897 5.747 1.00 51.31 215 TYR A C 1
ATOM 1711 O O . TYR A 1 215 ? -18.669 4.264 6.500 1.00 51.31 215 TYR A O 1
ATOM 1719 N N . SER A 1 216 ? -20.037 4.662 4.761 1.00 37.50 216 SER A N 1
ATOM 1720 C CA . SER A 1 216 ? -19.721 6.078 4.659 1.00 37.50 216 SER A CA 1
ATOM 1721 C C . SER A 1 216 ? -20.279 6.739 5.912 1.00 37.50 216 SER A C 1
ATOM 1723 O O . SER A 1 216 ? -21.491 6.928 6.053 1.00 37.50 216 SER A O 1
ATOM 1725 N N . GLY A 1 217 ? -19.403 7.009 6.880 1.00 45.00 217 GLY A N 1
ATOM 1726 C CA . GLY A 1 217 ? -19.775 7.790 8.043 1.00 45.00 217 GLY A CA 1
ATOM 1727 C C . GLY A 1 217 ? -20.320 9.115 7.531 1.00 45.00 217 GLY A C 1
ATOM 1728 O O . GLY A 1 217 ? -19.618 9.825 6.813 1.00 45.00 217 GLY A O 1
ATOM 1729 N N . LYS A 1 218 ? -21.569 9.447 7.874 1.00 54.56 218 LYS A N 1
ATOM 1730 C CA . LYS A 1 218 ? -22.128 10.785 7.640 1.00 54.56 218 LYS A CA 1
ATOM 1731 C C . LYS A 1 218 ? -21.383 11.780 8.536 1.00 54.56 218 LYS A C 1
ATOM 1733 O O . LYS A 1 218 ? -21.888 12.215 9.567 1.00 54.56 218 LYS A O 1
ATOM 1738 N N . GLY A 1 219 ? -20.137 12.086 8.185 1.00 57.91 219 GLY A N 1
ATOM 1739 C CA . GLY A 1 219 ? -19.330 13.098 8.840 1.00 57.91 219 GLY A CA 1
ATOM 1740 C C . GLY A 1 219 ? -19.948 14.458 8.560 1.00 57.91 219 GLY A C 1
ATOM 1741 O O . GLY A 1 219 ? -20.000 14.896 7.413 1.00 57.91 219 GLY A O 1
ATOM 1742 N N . LYS A 1 220 ? -20.447 15.120 9.602 1.00 71.25 220 LYS A N 1
ATOM 1743 C CA . LYS A 1 220 ? -20.965 16.482 9.503 1.00 71.25 220 LYS A CA 1
ATOM 1744 C C . LYS A 1 220 ? -19.844 17.455 9.857 1.00 71.25 220 LYS A C 1
ATOM 1746 O O . LYS A 1 220 ? -19.409 17.514 11.005 1.00 71.25 220 LYS A O 1
ATOM 1751 N N . ASN A 1 221 ? -19.374 18.220 8.875 1.00 80.06 221 ASN A N 1
ATOM 1752 C CA . ASN A 1 221 ? -18.418 19.298 9.119 1.00 80.06 221 ASN A CA 1
ATOM 1753 C C . ASN A 1 221 ? -19.156 20.468 9.776 1.00 80.06 221 ASN A C 1
ATOM 1755 O O . ASN A 1 221 ? -20.129 20.966 9.212 1.00 80.06 221 ASN A O 1
ATOM 1759 N N . VAL A 1 222 ? -18.713 20.893 10.963 1.00 82.50 222 VAL A N 1
ATOM 1760 C CA . VAL A 1 222 ? -19.334 21.994 11.715 1.00 82.50 222 VAL A CA 1
ATOM 1761 C C . VAL A 1 222 ? -18.306 23.094 11.963 1.00 82.50 222 VAL A C 1
ATOM 1763 O O . VAL A 1 222 ? -17.329 22.903 12.686 1.00 82.50 222 VAL A O 1
ATOM 1766 N N . TRP A 1 223 ? -18.549 24.267 11.396 1.00 84.06 223 TRP A N 1
ATOM 1767 C CA . TRP A 1 223 ? -17.851 25.500 11.706 1.00 84.06 223 TRP A CA 1
ATOM 1768 C C . TRP A 1 223 ? -18.380 26.096 13.015 1.00 84.06 223 TRP A C 1
ATOM 1770 O O . TRP A 1 223 ? -19.586 26.274 13.193 1.00 84.06 223 TRP A O 1
ATOM 1780 N N . ARG A 1 224 ? -17.479 26.389 13.958 1.00 89.75 224 ARG A N 1
ATOM 1781 C CA . ARG A 1 224 ? -17.824 26.946 15.273 1.00 89.75 224 ARG A CA 1
ATOM 1782 C C . ARG A 1 224 ? -17.157 28.301 15.464 1.00 89.75 224 ARG A C 1
ATOM 1784 O O . ARG A 1 224 ? -15.931 28.373 15.456 1.00 89.75 224 ARG A O 1
ATOM 1791 N N . ASN A 1 225 ? -17.947 29.329 15.766 1.00 90.69 225 ASN A N 1
ATOM 1792 C CA . ASN A 1 225 ? -17.432 30.630 16.202 1.00 90.69 225 ASN A CA 1
ATOM 1793 C C . ASN A 1 225 ? -17.797 30.899 17.640 1.00 90.69 225 ASN A C 1
ATOM 1795 O O . ASN A 1 225 ? -18.875 30.531 18.102 1.00 90.69 225 ASN A O 1
ATOM 1799 N N . ARG A 1 226 ? -16.902 31.596 18.333 1.00 92.50 226 ARG A N 1
ATOM 1800 C CA . ARG A 1 226 ? -17.119 32.051 19.697 1.00 92.50 226 ARG A CA 1
ATOM 1801 C C . ARG A 1 226 ? -16.629 33.482 19.837 1.00 92.50 226 ARG A C 1
ATOM 1803 O O . ARG A 1 226 ? -15.433 33.731 19.730 1.00 92.50 226 ARG A O 1
ATOM 1810 N N . LEU A 1 227 ? -17.546 34.388 20.152 1.00 93.19 227 LEU A N 1
ATOM 1811 C CA . LEU A 1 227 ? -17.228 35.747 20.572 1.00 93.19 227 LEU A CA 1
ATOM 1812 C C . LEU A 1 227 ? -17.412 35.836 22.086 1.00 93.19 227 LEU A C 1
ATOM 1814 O O . LEU A 1 227 ? -18.481 35.500 22.589 1.00 93.19 227 LEU A O 1
ATOM 1818 N N . GLN A 1 228 ? -16.379 36.249 22.820 1.00 93.31 228 GLN A N 1
ATOM 1819 C CA . GLN A 1 228 ? -16.432 36.368 24.277 1.00 93.31 228 GLN A CA 1
ATOM 1820 C C . GLN A 1 228 ? -15.899 37.726 24.733 1.00 93.31 228 GLN A C 1
ATOM 1822 O O . GLN A 1 228 ? -14.746 38.058 24.476 1.00 93.31 228 GLN A O 1
ATOM 1827 N N . ALA A 1 229 ? -16.721 38.461 25.478 1.00 93.69 229 ALA A N 1
ATOM 1828 C CA . ALA A 1 229 ? -16.336 39.676 26.179 1.00 93.69 229 ALA A CA 1
ATOM 1829 C C . ALA A 1 229 ? -16.160 39.364 27.670 1.00 93.69 229 ALA A C 1
ATOM 1831 O O . ALA A 1 229 ? -17.027 38.746 28.289 1.00 93.69 229 ALA A O 1
ATOM 1832 N N . LYS A 1 23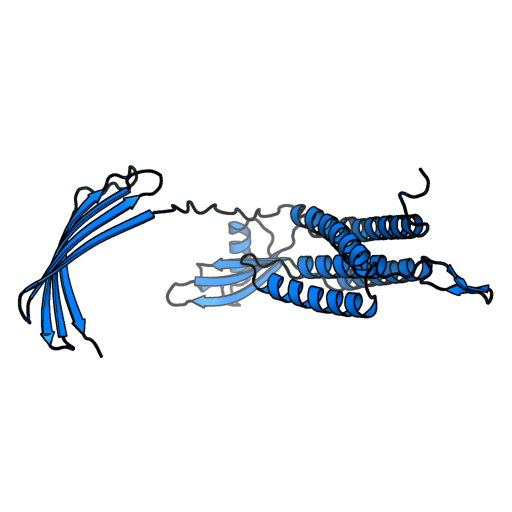0 ? -15.030 39.780 28.249 1.00 92.69 230 LYS A N 1
ATOM 1833 C CA . LYS A 1 230 ? -14.736 39.651 29.682 1.00 92.69 230 LYS A CA 1
ATOM 1834 C C . LYS A 1 230 ? -14.383 41.015 30.239 1.00 92.69 230 LYS A C 1
ATOM 1836 O O . LYS A 1 230 ? -13.572 41.718 29.643 1.00 92.69 230 LYS A O 1
ATOM 1841 N N . TYR A 1 231 ? -14.923 41.346 31.402 1.00 90.50 231 TYR A N 1
ATOM 1842 C CA . TYR A 1 231 ? -14.589 42.578 32.099 1.00 90.50 231 TYR A CA 1
ATOM 1843 C C . TYR A 1 231 ? -14.009 42.260 33.473 1.00 90.50 231 TYR A C 1
ATOM 1845 O O . TYR A 1 231 ? -14.502 41.384 34.179 1.00 90.50 231 TYR A O 1
ATOM 1853 N N . LYS A 1 232 ? -12.926 42.942 33.851 1.00 88.62 232 LYS A N 1
ATOM 1854 C CA . LYS A 1 232 ? -12.295 42.764 35.160 1.00 88.62 232 LYS A CA 1
ATOM 1855 C C . LYS A 1 232 ? -12.861 43.813 36.114 1.00 88.62 232 LYS A C 1
ATOM 1857 O O . LYS A 1 232 ? -12.443 44.966 36.069 1.00 88.62 232 LYS A O 1
ATOM 1862 N N . LEU A 1 233 ? -13.788 43.407 36.979 1.00 84.88 233 LEU A N 1
ATOM 1863 C CA . LEU A 1 233 ? -14.372 44.285 37.989 1.00 84.88 233 LEU A CA 1
ATOM 1864 C C . LEU A 1 233 ? -13.684 44.032 39.340 1.00 84.88 233 LEU A C 1
ATOM 1866 O O . LEU A 1 233 ? -13.996 43.088 40.066 1.00 84.88 233 LEU A O 1
ATOM 1870 N N . GLY A 1 234 ? -12.690 44.865 39.653 1.00 82.12 234 GLY A N 1
ATOM 1871 C CA . GLY A 1 234 ? -11.849 44.698 40.839 1.00 82.12 234 GLY A CA 1
ATOM 1872 C C . GLY A 1 234 ? -10.932 43.469 40.759 1.00 82.12 234 GLY A C 1
ATOM 1873 O O . GLY A 1 234 ? -10.512 43.044 39.679 1.00 82.12 234 GLY A O 1
ATOM 1874 N N . ASN A 1 235 ? -10.583 42.904 41.917 1.00 77.69 235 ASN A N 1
ATOM 1875 C CA . ASN A 1 235 ? -9.677 41.750 41.996 1.00 77.69 235 ASN A CA 1
ATOM 1876 C C . ASN A 1 235 ? -10.404 40.397 42.037 1.00 77.69 235 ASN A C 1
ATOM 1878 O O . ASN A 1 235 ? -9.829 39.403 41.591 1.00 77.69 235 ASN A O 1
ATOM 1882 N N . LEU A 1 236 ? -11.656 40.379 42.506 1.00 82.75 236 LEU A N 1
ATOM 1883 C CA . LEU A 1 236 ? -12.429 39.166 42.782 1.00 82.75 236 LEU A CA 1
ATOM 1884 C C . LEU A 1 236 ? -13.379 38.777 41.637 1.00 82.75 236 LEU A C 1
ATOM 1886 O O . LEU A 1 236 ? -13.486 37.593 41.335 1.00 82.75 236 LEU A O 1
ATOM 1890 N N . PHE A 1 237 ? -14.029 39.734 40.965 1.00 88.00 237 PHE A N 1
ATOM 1891 C CA . PHE A 1 237 ? -15.093 39.447 39.995 1.00 88.00 237 PHE A CA 1
ATOM 1892 C C . PHE A 1 237 ? -14.645 39.653 38.548 1.00 88.00 237 PHE A C 1
ATOM 1894 O O . PHE A 1 237 ? -14.022 40.655 38.184 1.00 88.00 237 PHE A O 1
ATOM 1901 N N . ARG A 1 238 ? -14.997 38.696 37.690 1.00 91.19 238 ARG A N 1
ATOM 1902 C CA . ARG A 1 238 ? -14.756 38.758 36.248 1.00 91.19 238 ARG A CA 1
ATOM 1903 C C . ARG A 1 238 ? -16.020 38.357 35.494 1.00 91.19 238 ARG A C 1
ATOM 1905 O O . ARG A 1 238 ? -16.118 37.209 35.049 1.00 91.19 238 ARG A O 1
ATOM 1912 N N . PRO A 1 239 ? -17.003 39.265 35.379 1.00 94.19 239 PRO A N 1
ATOM 1913 C CA . PRO A 1 239 ? -18.167 39.025 34.545 1.00 94.19 239 PRO A CA 1
ATOM 1914 C C . PRO A 1 239 ? -17.761 38.818 33.083 1.00 94.19 239 PRO A C 1
ATOM 1916 O O . PRO A 1 239 ? -16.829 39.448 32.568 1.00 94.19 239 PRO A O 1
ATOM 1919 N N . TYR A 1 240 ? -18.476 37.926 32.410 1.00 92.62 240 TYR A N 1
ATOM 1920 C CA . TYR A 1 240 ? -18.309 37.665 30.994 1.00 92.62 240 TYR A CA 1
ATOM 1921 C C . TYR A 1 240 ? -19.631 37.350 30.310 1.00 92.62 240 TYR A C 1
ATOM 1923 O O . TYR A 1 240 ? -20.555 36.791 30.897 1.00 92.62 240 TYR A O 1
ATOM 1931 N N . ALA A 1 241 ? -19.668 37.663 29.023 1.00 95.19 241 ALA A N 1
ATOM 1932 C CA . ALA A 1 241 ? -20.718 37.245 28.116 1.00 95.19 241 ALA A CA 1
ATOM 1933 C C . ALA A 1 241 ? -20.071 36.611 26.885 1.00 95.19 241 ALA A C 1
ATOM 1935 O O . ALA A 1 241 ? -19.044 37.093 26.396 1.00 95.19 241 ALA A O 1
ATOM 1936 N N . ASN A 1 242 ? -20.631 35.516 26.386 1.00 94.00 242 ASN A N 1
ATOM 1937 C CA . ASN A 1 242 ? -20.218 34.939 25.117 1.00 94.00 242 ASN A CA 1
ATOM 1938 C C . ASN A 1 242 ? -21.401 34.494 24.268 1.00 94.00 242 ASN A C 1
ATOM 1940 O O . ASN A 1 242 ? -22.435 34.056 24.767 1.00 94.00 242 ASN A O 1
ATOM 1944 N N . VAL A 1 243 ? -21.186 34.576 22.962 1.00 94.06 243 VAL A N 1
ATOM 1945 C CA . VAL A 1 243 ? -22.085 34.058 21.940 1.00 94.06 243 VAL A CA 1
ATOM 1946 C C . VAL A 1 243 ? -21.311 33.029 21.130 1.00 94.06 243 VAL A C 1
ATOM 1948 O O . VAL A 1 243 ? -20.203 33.305 20.665 1.00 94.06 243 VAL A O 1
ATOM 1951 N N . GLU A 1 244 ? -21.868 31.829 20.996 1.00 92.06 244 GLU A N 1
ATOM 1952 C CA . GLU A 1 244 ? -21.308 30.757 20.176 1.00 92.06 244 GLU A CA 1
ATOM 1953 C C . GLU A 1 244 ? -22.274 30.378 19.059 1.00 92.06 244 GLU A C 1
ATOM 1955 O O . GLU A 1 244 ? -23.437 30.078 19.326 1.00 92.06 244 GLU A O 1
ATOM 1960 N N . THR A 1 245 ? -21.781 30.336 17.824 1.00 90.31 245 THR A N 1
ATOM 1961 C CA . THR A 1 245 ? -22.548 29.909 16.648 1.00 90.31 245 THR A CA 1
ATOM 1962 C C . THR A 1 245 ? -21.952 28.634 16.070 1.00 90.31 245 THR A C 1
ATOM 1964 O O . THR A 1 245 ? -20.732 28.461 16.029 1.00 90.31 245 THR A O 1
ATOM 1967 N N . TYR A 1 246 ? -22.826 27.722 15.655 1.00 87.06 246 TYR A N 1
ATOM 1968 C CA . TYR A 1 246 ? -22.475 26.437 15.065 1.00 87.06 246 TYR A CA 1
ATOM 1969 C C . TYR A 1 246 ? -23.152 26.360 13.701 1.00 87.06 246 TYR A C 1
ATOM 1971 O O . TYR A 1 246 ? -24.376 26.480 13.614 1.00 87.06 246 TYR A O 1
ATOM 1979 N N . MET A 1 247 ? -22.356 26.196 12.651 1.00 84.25 247 MET A N 1
ATOM 1980 C CA . MET A 1 247 ? -22.811 26.169 11.266 1.00 84.25 247 MET A CA 1
ATOM 1981 C C . MET A 1 247 ? -22.284 24.918 10.580 1.00 84.25 247 MET A C 1
ATOM 1983 O O . MET A 1 247 ? -21.126 24.573 10.760 1.00 84.25 247 MET A O 1
ATOM 1987 N N . SER A 1 248 ? -23.102 24.252 9.780 1.00 79.81 248 SER A N 1
ATOM 1988 C CA . SER A 1 248 ? -22.670 23.106 8.973 1.00 79.81 248 SER A CA 1
ATOM 1989 C C . SER A 1 248 ? -23.069 23.311 7.513 1.00 79.81 248 SER A C 1
ATOM 1991 O O . SER A 1 248 ? -22.399 24.063 6.817 1.00 79.81 248 SER A O 1
ATOM 1993 N N . ASN A 1 249 ? -24.204 22.753 7.082 1.00 77.56 249 ASN A N 1
ATOM 1994 C CA . ASN A 1 249 ? -24.874 23.094 5.816 1.00 77.56 249 ASN A CA 1
ATOM 1995 C C . ASN A 1 249 ? -25.926 24.213 5.988 1.00 77.56 249 ASN A C 1
ATOM 1997 O O . ASN A 1 249 ? -26.640 24.559 5.053 1.00 77.56 249 ASN A O 1
ATOM 2001 N N . GLY A 1 250 ? -26.030 24.758 7.201 1.00 79.88 250 GLY A N 1
ATOM 2002 C CA . GLY A 1 250 ? -26.956 25.800 7.633 1.00 79.88 250 GLY A CA 1
ATOM 2003 C C . GLY A 1 250 ? -26.654 26.192 9.081 1.00 79.88 250 GLY A C 1
ATOM 2004 O O . GLY A 1 250 ? -25.634 25.774 9.640 1.00 79.88 250 GLY A O 1
ATOM 2005 N N . TRP A 1 251 ? -27.529 26.986 9.698 1.00 75.69 251 TRP A N 1
ATOM 2006 C CA . TRP A 1 251 ? -27.446 27.278 11.130 1.00 75.69 251 TRP A CA 1
ATOM 2007 C C . TRP A 1 251 ? -27.856 26.030 11.915 1.00 75.69 251 TRP A C 1
ATOM 2009 O O . TRP A 1 251 ? -28.987 25.576 11.793 1.00 75.69 251 TRP A O 1
ATOM 2019 N N . ASP A 1 252 ? -26.944 25.469 12.711 1.00 83.31 252 ASP A N 1
ATOM 2020 C CA . ASP A 1 252 ? -27.249 24.303 13.547 1.00 83.31 252 ASP A CA 1
ATOM 2021 C C . ASP A 1 252 ? -27.777 24.747 14.909 1.00 83.31 252 ASP A C 1
ATOM 2023 O O . ASP A 1 252 ? -28.818 24.285 15.366 1.00 83.31 252 ASP A O 1
ATOM 2027 N N . LYS A 1 253 ? -27.053 25.649 15.581 1.00 88.62 253 LYS A N 1
ATOM 2028 C CA . LYS A 1 253 ? -27.431 26.168 16.902 1.00 88.62 253 LYS A CA 1
ATOM 2029 C C . LYS A 1 253 ? -26.684 27.445 17.252 1.00 88.62 253 LYS A C 1
ATOM 2031 O O . LYS A 1 253 ? -25.547 27.662 16.824 1.00 88.62 253 LYS A O 1
ATOM 2036 N N . ILE A 1 254 ? -27.303 28.236 18.118 1.00 90.00 254 ILE A N 1
ATOM 2037 C CA . ILE A 1 254 ? -26.682 29.380 18.781 1.00 90.00 254 ILE A CA 1
ATOM 2038 C C . ILE A 1 254 ? -26.751 29.211 20.296 1.00 90.00 254 ILE A C 1
ATOM 2040 O O . ILE A 1 254 ? -27.724 28.683 20.843 1.00 90.00 254 ILE A O 1
ATOM 2044 N N . ARG A 1 255 ? -25.694 29.636 20.986 1.00 92.75 255 ARG A N 1
ATOM 2045 C CA . ARG A 1 255 ? -25.622 29.648 22.447 1.00 92.75 255 ARG A CA 1
ATOM 2046 C C . ARG A 1 255 ? -25.257 31.033 22.929 1.00 92.75 255 ARG A C 1
ATOM 2048 O O . ARG A 1 255 ? -24.252 31.589 22.497 1.00 92.75 255 ARG A O 1
ATOM 2055 N N . TYR A 1 256 ? -26.028 31.533 23.875 1.00 93.31 256 TYR A N 1
ATOM 2056 C CA . TYR A 1 256 ? -25.738 32.749 24.615 1.00 93.31 256 TYR A CA 1
ATOM 2057 C C . TYR A 1 256 ? -25.396 32.340 26.036 1.00 93.31 256 TYR A C 1
ATOM 2059 O O . TYR A 1 256 ? -26.187 31.640 26.663 1.00 93.31 256 TYR A O 1
ATOM 2067 N N . ALA A 1 257 ? -24.242 32.744 26.554 1.00 93.38 257 ALA A N 1
ATOM 2068 C CA . ALA A 1 257 ? -23.942 32.565 27.965 1.00 93.38 257 ALA A CA 1
ATOM 2069 C C . ALA A 1 257 ? -23.525 33.878 28.615 1.00 93.38 257 ALA A C 1
ATOM 2071 O O . ALA A 1 257 ? -22.811 34.693 28.031 1.00 93.38 257 ALA A O 1
ATOM 2072 N N . VAL A 1 258 ? -23.982 34.057 29.846 1.00 95.31 258 VAL A N 1
ATOM 2073 C CA . VAL A 1 258 ? -23.621 35.165 30.721 1.00 95.31 258 VAL A CA 1
ATOM 2074 C C . VAL A 1 258 ? -23.227 34.560 32.055 1.00 95.31 258 VAL A C 1
ATOM 2076 O O . VAL A 1 258 ? -23.934 33.710 32.594 1.00 95.31 258 VAL A O 1
ATOM 2079 N N . GLY A 1 259 ? -22.079 34.961 32.577 1.00 93.44 259 GLY A N 1
ATOM 2080 C CA . GLY A 1 259 ? -21.558 34.409 33.814 1.00 93.44 259 GLY A CA 1
ATOM 2081 C C . GLY A 1 259 ? -20.572 35.333 34.496 1.00 93.44 259 GLY A C 1
ATOM 2082 O O . GLY A 1 259 ? -20.219 36.395 33.988 1.00 93.44 259 GLY A O 1
ATOM 2083 N N . THR A 1 260 ? -20.124 34.920 35.671 1.00 92.12 260 THR A N 1
ATOM 2084 C CA . THR A 1 260 ? -19.075 35.598 36.417 1.00 92.12 260 THR A CA 1
ATOM 2085 C C . THR A 1 260 ? -18.103 34.583 36.987 1.00 92.12 260 THR A C 1
ATOM 2087 O O . THR A 1 260 ? -18.494 33.590 37.597 1.00 92.12 260 THR A O 1
ATOM 2090 N N . GLU A 1 261 ? -16.817 34.860 36.796 1.00 91.88 261 GLU A N 1
ATOM 2091 C CA . GLU A 1 261 ? -15.730 34.108 37.411 1.00 91.88 261 GLU A CA 1
ATOM 2092 C C . GLU A 1 261 ? -15.276 34.851 38.682 1.00 91.88 261 GLU A C 1
ATOM 2094 O O . GLU A 1 261 ? -14.823 35.997 38.630 1.00 91.88 261 GLU A O 1
ATOM 2099 N N . LEU A 1 262 ? -15.423 34.195 39.829 1.00 90.31 262 LEU A N 1
ATOM 2100 C CA . LEU A 1 262 ? -14.995 34.612 41.160 1.00 90.31 262 LEU A CA 1
ATOM 2101 C C . LEU A 1 262 ? -13.588 34.076 41.427 1.00 90.31 262 LEU A C 1
ATOM 2103 O O . LEU A 1 262 ? -13.405 32.895 41.723 1.00 90.31 262 LEU A O 1
ATOM 2107 N N . ARG A 1 263 ? -12.572 34.931 41.339 1.00 87.62 263 ARG A N 1
ATOM 2108 C CA . ARG A 1 263 ? -11.187 34.560 41.656 1.00 87.62 263 ARG A CA 1
ATOM 2109 C C . ARG A 1 263 ? -10.855 34.880 43.102 1.00 87.62 263 ARG A C 1
ATOM 2111 O O . ARG A 1 263 ? -10.469 36.004 43.403 1.00 87.62 263 ARG A O 1
ATOM 2118 N N . LEU A 1 264 ? -10.966 33.876 43.969 1.00 82.38 264 LEU A N 1
ATOM 2119 C CA . LEU A 1 264 ? -10.584 33.996 45.378 1.00 82.38 264 LEU A CA 1
ATOM 2120 C C . LEU A 1 264 ? -9.070 34.184 45.518 1.00 82.38 264 LEU A C 1
ATOM 2122 O O . LEU A 1 264 ? -8.631 35.095 46.204 1.00 82.38 264 LEU A O 1
ATOM 2126 N N . ASN A 1 265 ? -8.283 33.359 44.817 1.00 84.00 265 ASN A N 1
ATOM 2127 C CA . ASN A 1 265 ? -6.817 33.375 44.842 1.00 84.00 265 ASN A CA 1
ATOM 2128 C C . ASN A 1 265 ? -6.241 33.112 43.439 1.00 84.00 265 ASN A C 1
ATOM 2130 O O . ASN A 1 265 ? -6.968 32.781 42.503 1.00 84.00 265 ASN A O 1
ATOM 2134 N N . LYS A 1 266 ? -4.910 33.204 43.274 1.00 82.94 266 LYS A N 1
ATOM 2135 C CA . LYS A 1 266 ? -4.238 32.833 42.006 1.00 82.94 266 LYS A CA 1
ATOM 2136 C C . LYS A 1 266 ? -4.491 31.369 41.606 1.00 82.94 266 LYS A C 1
ATOM 2138 O O . LYS A 1 266 ? -4.488 31.069 40.413 1.00 82.94 266 LYS A O 1
ATOM 2143 N N . GLN A 1 267 ? -4.741 30.508 42.594 1.00 88.19 267 GLN A N 1
ATOM 2144 C CA . GLN A 1 267 ? -4.975 29.074 42.425 1.00 88.19 267 GLN A CA 1
ATOM 2145 C C . GLN A 1 267 ? -6.459 28.687 42.384 1.00 88.19 267 GLN A C 1
ATOM 2147 O O . GLN A 1 267 ? -6.780 27.674 41.781 1.00 88.19 267 GLN A O 1
ATOM 2152 N N . HIS A 1 268 ? -7.368 29.479 42.968 1.00 91.25 268 HIS A N 1
ATOM 2153 C CA . HIS A 1 268 ? -8.778 29.108 43.148 1.00 91.25 268 HIS A CA 1
ATOM 2154 C C . HIS A 1 268 ? -9.718 30.072 42.419 1.00 91.25 268 HIS A C 1
ATOM 2156 O O . HIS A 1 268 ? -9.731 31.272 42.718 1.00 91.25 268 HIS A O 1
ATOM 2162 N N . ALA A 1 269 ? -10.540 29.542 41.510 1.00 90.56 269 ALA A N 1
ATOM 2163 C CA . ALA A 1 269 ? -11.583 30.297 40.823 1.00 90.56 269 ALA A CA 1
ATOM 2164 C C . ALA A 1 269 ? -12.909 29.524 40.780 1.00 90.56 269 ALA A C 1
ATOM 2166 O O . ALA A 1 269 ? -12.929 28.351 40.416 1.00 90.56 269 ALA A O 1
ATOM 2167 N N . PHE A 1 270 ? -14.013 30.189 41.112 1.00 93.12 270 PHE A N 1
ATOM 2168 C CA . PHE A 1 270 ? -15.375 29.677 40.948 1.00 93.12 270 PHE A CA 1
ATOM 2169 C C . PHE A 1 270 ? -16.039 30.352 39.746 1.00 93.12 270 PHE A C 1
ATOM 2171 O O . PHE A 1 270 ? -15.889 31.550 39.554 1.00 93.12 270 PHE A O 1
ATOM 2178 N N . ASP A 1 271 ? -16.770 29.605 38.932 1.00 92.56 271 ASP A N 1
ATOM 2179 C CA . ASP A 1 271 ? -17.482 30.081 37.746 1.00 92.56 271 ASP A CA 1
ATOM 2180 C C . ASP A 1 271 ? -18.975 29.832 37.930 1.00 92.56 271 ASP A C 1
ATOM 2182 O O . ASP A 1 271 ? -19.392 28.706 38.201 1.00 92.56 271 ASP A O 1
ATOM 2186 N N . ILE A 1 272 ? -19.777 30.879 37.783 1.00 94.38 272 ILE A N 1
ATOM 2187 C CA . ILE A 1 272 ? -21.234 30.775 37.757 1.00 94.38 272 ILE A CA 1
ATOM 2188 C C . ILE A 1 272 ? -21.682 31.296 36.404 1.00 94.38 272 ILE A C 1
ATOM 2190 O O . ILE A 1 272 ? -21.405 32.447 36.069 1.00 94.38 272 ILE A O 1
ATOM 2194 N N . LYS A 1 273 ? -22.380 30.468 35.627 1.00 94.69 273 LYS A N 1
ATOM 2195 C CA . LYS A 1 273 ? -22.864 30.838 34.296 1.00 94.69 273 LYS A CA 1
ATOM 2196 C C . LYS A 1 273 ? -24.297 30.398 34.067 1.00 94.69 273 LYS A C 1
ATOM 2198 O O . LYS A 1 273 ? -24.707 29.308 34.455 1.00 94.69 273 LYS A O 1
ATOM 2203 N N . TYR A 1 274 ? -25.027 31.226 33.346 1.00 94.88 274 TYR A N 1
ATOM 2204 C CA . TYR A 1 274 ? -26.298 30.889 32.742 1.00 94.88 274 TYR A CA 1
ATOM 2205 C C . TYR A 1 274 ? -26.116 30.841 31.230 1.00 94.88 274 TYR A C 1
ATOM 2207 O O . TYR A 1 274 ? -25.520 31.743 30.643 1.00 94.88 274 TYR A O 1
ATOM 2215 N N . MET A 1 275 ? -26.598 29.775 30.601 1.00 92.75 275 MET A N 1
ATOM 2216 C CA . MET A 1 275 ? -26.491 29.545 29.169 1.00 92.75 275 MET A CA 1
ATOM 2217 C C . MET A 1 275 ? -27.863 29.232 28.584 1.00 92.75 275 MET A C 1
ATOM 2219 O O . MET A 1 275 ? -28.547 28.313 29.026 1.00 92.75 275 MET A O 1
ATOM 2223 N N . TYR A 1 276 ? -28.228 29.971 27.547 1.00 92.44 276 TYR A N 1
ATOM 2224 C CA . TYR A 1 276 ? -29.396 29.728 26.722 1.00 92.44 276 TYR A CA 1
ATOM 2225 C C . TYR A 1 276 ? -28.954 29.174 25.368 1.00 92.44 276 TYR A C 1
ATOM 2227 O O . TYR A 1 276 ? -28.082 29.748 24.712 1.00 92.44 276 TYR A O 1
ATOM 2235 N N . GLN A 1 277 ? -29.538 28.055 24.951 1.00 90.25 277 GLN A N 1
ATOM 2236 C CA . GLN A 1 277 ? -29.273 27.425 23.663 1.00 90.25 277 GLN A CA 1
ATOM 2237 C C . GLN A 1 277 ? -30.553 27.367 22.835 1.00 90.25 277 GLN A C 1
ATOM 2239 O O . GLN A 1 277 ? -31.552 26.793 23.270 1.00 90.25 277 GLN A O 1
ATOM 2244 N N . HIS A 1 278 ? -30.459 27.869 21.607 1.00 87.88 278 HIS A N 1
ATOM 2245 C CA . HIS A 1 278 ? -31.508 27.761 20.607 1.00 87.88 278 HIS A CA 1
ATOM 2246 C C . HIS A 1 278 ? -31.002 26.920 19.417 1.00 87.88 278 HIS A C 1
ATOM 2248 O O . HIS A 1 278 ? -30.010 27.308 18.783 1.00 87.88 278 HIS A O 1
ATOM 2254 N N . PRO A 1 279 ? -31.589 25.735 19.166 1.00 85.62 279 PRO A N 1
ATOM 2255 C CA . PRO A 1 279 ? -31.288 24.924 17.992 1.00 85.62 279 PRO A CA 1
ATOM 2256 C C . PRO A 1 279 ? -32.040 25.443 16.759 1.00 85.62 279 PRO A C 1
ATOM 2258 O O . PRO A 1 279 ? -33.181 25.882 16.853 1.00 85.62 279 PRO A O 1
ATOM 2261 N N . PHE A 1 280 ? -31.375 25.391 15.609 1.00 76.75 280 PHE A N 1
ATOM 2262 C CA . PHE A 1 280 ? -31.904 25.769 14.294 1.00 76.75 280 PHE A CA 1
ATOM 2263 C C . PHE A 1 280 ? -31.890 24.595 13.297 1.00 76.75 280 PHE A C 1
ATOM 2265 O O . PHE A 1 280 ? -32.586 24.642 12.286 1.00 76.75 280 PHE A O 1
ATOM 2272 N N . GLY A 1 281 ? -31.090 23.556 13.562 1.00 66.94 281 GLY A N 1
ATOM 2273 C CA . GLY A 1 281 ? -30.947 22.393 12.690 1.00 66.94 281 GLY A CA 1
ATOM 2274 C C . GLY A 1 281 ? -32.170 21.473 12.709 1.00 66.94 281 GLY A C 1
ATOM 2275 O O . GLY A 1 281 ? -32.741 21.206 13.760 1.00 66.94 281 GLY A O 1
ATOM 2276 N N . GLN A 1 282 ? -32.525 20.943 11.537 1.00 57.34 282 GLN A N 1
ATOM 2277 C CA . GLN A 1 282 ? -33.716 20.113 11.301 1.00 57.34 282 GLN A CA 1
ATOM 2278 C C . GLN A 1 282 ? -33.665 18.718 11.968 1.00 57.34 282 GLN A C 1
ATOM 2280 O O . GLN A 1 282 ? -34.698 18.066 12.080 1.00 57.34 282 GLN A O 1
ATOM 2285 N N . ASP A 1 283 ? -32.483 18.288 12.431 1.00 57.44 283 ASP A N 1
ATOM 2286 C CA . ASP A 1 283 ? -32.246 16.988 13.084 1.00 57.44 283 ASP A CA 1
ATOM 2287 C C . ASP A 1 283 ? -32.284 17.046 14.626 1.00 57.44 283 ASP A C 1
ATOM 2289 O O . ASP A 1 283 ? -32.330 16.004 15.279 1.00 57.44 283 ASP A O 1
ATOM 2293 N N . ASP A 1 284 ? -32.256 18.239 15.232 1.00 56.84 284 ASP A N 1
ATOM 2294 C CA . ASP A 1 284 ? -32.293 18.383 16.690 1.00 56.84 284 ASP A CA 1
ATOM 2295 C C . ASP A 1 284 ? -33.763 18.502 17.141 1.00 56.84 284 ASP A C 1
ATOM 2297 O O . ASP A 1 284 ? -34.325 19.592 17.195 1.00 56.84 284 ASP A O 1
ATOM 2301 N N . THR A 1 285 ? -34.399 17.386 17.514 1.00 55.44 285 THR A N 1
ATOM 2302 C CA . THR A 1 285 ? -35.753 17.361 18.123 1.00 55.44 285 THR A CA 1
ATOM 2303 C C . THR A 1 285 ? -35.821 18.001 19.520 1.00 55.44 285 THR A C 1
ATOM 2305 O O . THR A 1 285 ? -36.882 18.040 20.140 1.00 55.44 285 THR A O 1
ATOM 2308 N N . ASP A 1 286 ? -34.691 18.476 20.045 1.00 59.28 286 ASP A N 1
ATOM 2309 C CA . ASP A 1 286 ? -34.591 19.152 21.337 1.00 59.28 286 ASP A CA 1
ATOM 2310 C C . ASP A 1 286 ? -35.049 20.611 21.203 1.00 59.28 286 ASP A C 1
ATOM 2312 O O . ASP A 1 286 ? -34.523 21.362 20.388 1.00 59.28 286 ASP A O 1
ATOM 2316 N N . GLY A 1 287 ? -35.993 21.043 22.041 1.00 73.31 287 GLY A N 1
ATOM 2317 C CA . GLY A 1 287 ? -36.424 22.442 22.111 1.00 73.31 287 GLY A CA 1
ATOM 2318 C C . GLY A 1 287 ? -35.370 23.392 22.706 1.00 73.31 287 GLY A C 1
ATOM 2319 O O . GLY A 1 287 ? -34.198 23.058 22.903 1.00 73.31 287 GLY A O 1
ATOM 2320 N N . ASN A 1 288 ? -35.803 24.612 23.035 1.00 86.00 288 ASN A N 1
ATOM 2321 C CA . ASN A 1 288 ? -34.960 25.608 23.703 1.00 86.00 288 ASN A CA 1
ATOM 2322 C C . ASN A 1 288 ? -34.423 25.064 25.030 1.00 86.00 288 ASN A C 1
ATOM 2324 O O . ASN A 1 288 ? -35.186 24.559 25.853 1.00 86.00 288 ASN A O 1
ATOM 2328 N N . ARG A 1 289 ? -33.113 25.202 25.261 1.00 85.88 289 ARG A N 1
ATOM 2329 C CA . ARG A 1 289 ? -32.469 24.711 26.486 1.00 85.88 289 ARG A CA 1
ATOM 2330 C C . ARG A 1 289 ? -31.920 25.847 27.327 1.00 85.88 289 ARG A C 1
ATOM 2332 O O . ARG A 1 289 ? -31.189 26.708 26.839 1.00 85.88 289 ARG A O 1
ATOM 2339 N N . HIS A 1 290 ? -32.226 25.783 28.615 1.00 91.94 290 HIS A N 1
ATOM 2340 C CA . HIS A 1 290 ? -31.707 26.666 29.649 1.00 91.94 290 HIS A CA 1
ATOM 2341 C C . HIS A 1 290 ? -30.781 25.847 30.546 1.00 91.94 290 HIS A C 1
ATOM 2343 O O . HIS A 1 290 ? -31.182 24.816 31.078 1.00 91.94 290 HIS A O 1
ATOM 2349 N N . ILE A 1 291 ? -29.530 26.275 30.681 1.00 91.62 291 ILE A N 1
ATOM 2350 C CA . ILE A 1 291 ? -28.491 25.542 31.404 1.00 91.62 291 ILE A CA 1
ATOM 2351 C C . ILE A 1 291 ? -27.871 26.482 32.433 1.00 91.62 291 ILE A C 1
ATOM 2353 O O . ILE A 1 291 ? -27.326 27.529 32.085 1.00 91.62 291 ILE A O 1
ATOM 2357 N N . LEU A 1 292 ? -27.911 26.083 33.700 1.00 92.81 292 LEU A N 1
ATOM 2358 C CA . LEU A 1 292 ? -27.149 26.715 34.772 1.00 92.81 292 LEU A CA 1
ATOM 2359 C C . LEU A 1 292 ? -25.889 25.890 35.023 1.00 92.81 292 LEU A C 1
ATOM 2361 O O . LEU A 1 292 ? -25.955 24.680 35.227 1.00 92.81 292 LEU A O 1
ATOM 2365 N N . GLY A 1 293 ? -24.734 26.542 34.954 1.00 89.50 293 GLY A N 1
ATOM 2366 C CA . GLY A 1 293 ? -23.435 25.925 35.162 1.00 89.50 293 GLY A CA 1
ATOM 2367 C C . GLY A 1 293 ? -22.752 26.501 36.389 1.00 89.50 293 GLY A C 1
ATOM 2368 O O . GLY A 1 293 ? -22.615 27.717 36.512 1.00 89.50 293 GLY A O 1
ATOM 2369 N N . LEU A 1 294 ? -22.278 25.610 37.252 1.00 93.31 294 LEU A N 1
ATOM 2370 C CA . LEU A 1 294 ? -21.361 25.926 38.336 1.00 93.31 294 LEU A CA 1
ATOM 2371 C C . LEU A 1 294 ? -20.044 25.207 38.053 1.00 93.31 294 LEU A C 1
ATOM 2373 O O . LEU A 1 294 ? -20.035 24.019 37.731 1.00 93.31 294 LEU A O 1
ATOM 2377 N N . GLY A 1 295 ? -18.939 25.935 38.122 1.00 89.88 295 GLY A N 1
ATOM 2378 C CA . GLY A 1 295 ? -17.604 25.417 37.868 1.00 89.88 295 GLY A CA 1
ATOM 2379 C C . GLY A 1 295 ? -16.641 25.830 38.967 1.00 89.88 295 GLY A C 1
ATOM 2380 O O . GLY A 1 295 ? -16.752 26.908 39.542 1.00 89.88 295 GLY A O 1
ATOM 2381 N N . TYR A 1 296 ? -15.663 24.980 39.240 1.00 92.12 296 TYR A N 1
ATOM 2382 C CA . TYR A 1 296 ? -14.546 25.300 40.114 1.00 92.12 296 TYR A CA 1
ATOM 2383 C C . TYR A 1 296 ? -13.251 24.916 39.406 1.00 92.12 296 TYR A C 1
ATOM 2385 O O . TYR A 1 296 ? -13.123 23.816 38.874 1.00 92.12 296 TYR A O 1
ATOM 2393 N N . THR A 1 297 ? -12.310 25.852 39.349 1.00 91.56 297 THR A N 1
ATOM 2394 C CA . THR A 1 297 ? -11.011 25.683 38.703 1.00 91.56 297 THR A CA 1
ATOM 2395 C C . THR A 1 297 ? -9.915 25.843 39.740 1.00 91.56 297 THR A C 1
ATOM 2397 O O . THR A 1 297 ? -9.803 26.896 40.375 1.00 91.56 297 THR A O 1
ATOM 2400 N N . TYR A 1 298 ? -9.085 24.809 39.854 1.00 91.00 298 TYR A N 1
ATOM 2401 C CA . TYR A 1 298 ? -7.848 24.834 40.619 1.00 91.00 298 TYR A CA 1
ATOM 2402 C C . TYR A 1 298 ? -6.647 24.876 39.668 1.00 91.00 298 TYR A C 1
ATOM 2404 O O . TYR A 1 298 ? -6.567 24.070 38.740 1.00 91.00 298 TYR A O 1
ATOM 2412 N N . LYS A 1 299 ? -5.734 25.831 39.864 1.00 86.50 299 LYS A N 1
ATOM 2413 C CA . LYS A 1 299 ? -4.467 25.917 39.127 1.00 86.50 299 LYS A CA 1
ATOM 2414 C C . LYS A 1 299 ? -3.329 25.458 40.032 1.00 86.50 299 LYS A C 1
ATOM 2416 O O . LYS A 1 299 ? -3.078 26.119 41.040 1.00 86.50 299 LYS A O 1
ATOM 2421 N N . PHE A 1 300 ? -2.695 24.351 39.647 1.00 78.94 300 PHE A N 1
ATOM 2422 C CA . PHE A 1 300 ? -1.455 23.843 40.237 1.00 78.94 300 PHE A CA 1
ATOM 2423 C C . PHE A 1 300 ? -0.282 24.772 39.909 1.00 78.94 300 PHE A C 1
ATOM 2425 O O . PHE A 1 300 ? -0.268 25.317 38.778 1.00 78.94 300 PHE A O 1
#

Secondary structure (DSSP, 8-state):
--SSS-TTHHHHHHHHHHHHHHHHHIIIIIIIHHH--HHHHHHHHHHHHHHHHHHHHHHTS-HHHHHHHHHHHHHHHHHHHHT-SS---HHHHHHHHHHHHHHHHHHHPPPPEE-TTS-EES--HHHHHHHHHHHHHHHHHHHHH----EEEEEEE--GGGGSGGGHHHHHHHHHHHH-S-EEEEEEEEEETTTTEEEEEEEE---S---------------EEEEEEEE--BTTTEEEEEEEEEEESSSEEEEEEEEEEEEESSSSEEEEEEEEEEEE-STT-----EEEEEEEEEE--

Sequence (300 aa):
MQDIFSNGFGDTLLRFAICVLVNWAIVHFLYFKKSKRQDFYFTFMVISVAIYFLVYLMMGMDRGKATMGVGLGLFGIFSIMRYRTDSMPVREMTYLFVVICLSVVHAMADSLGIDVNGRLIGTPVMELVVIDVITMLAITLLERTLKMETSKLVQYDRIELIKPEKRKELIADLELRLGIAVTDVKVGAIDFLRDMAVLRVYYTANGTEADEHTYSGKGKNVWRNRLQAKYKLGNLFRPYANVETYMSNGWDKIRYAVGTELRLNKQHAFDIKYMYQHPFGQDDTDGNRHILGLGYTYKF

pLDDT: mean 81.72, std 12.78, range [37.5, 95.31]

Foldseek 3Di:
DPPPDDPQVVVLVVLLVVLLVLLLCCCPVPPCVAPVDPVLSVVLSVLLNVLLVVLLVLCVDDVVVSVVVLVVVVVVVVVVLPPDPDNPPPVSVVSSVVSNVLSNVSSSWFGFDQDPVRDTDTDDVVVSVVVSVVVSVVSVVCCVVDPDFDKDKDKDQQLVCLDPVNVVVVQVVCCVVQVFRFDDKDWDDADPVRSITIIITTGRPDPDPPPPPPPPPPDFDKDKDKDKDWDDDPDFKIWMWMKMWIATPHTAKIKIKTWIWGDPDPFKIKIWMWMWMQGDDPPPPDHIDIDTDIDIGGDD